Protein AF-A0A8H3HZD8-F1 (afdb_monomer)

Radius of gyration: 20.49 Å; Cα contacts (8 Å, |Δi|>4): 438; chains: 1; bounding box: 45×48×63 Å

Organism: NCBI:txid456999

Secondary structure (DSSP, 8-state):
--GGGTHHHHTTT--GGG------STTS-GGGS-BHHHHHHHHHHHHTT--TT-EEEEEEEE-EEEEEE-TTTSEEEEEE-TT-PPPTTT-GGGG-TT--TTS---EEEEEGGGEEEEEEEEEPBP-SS----BTTB-TTEEEHHHHHHHHTTSPTT-EEEEEEEETT-TTTT--S---S-S--SEEE--TTSTTTTHHHHHHHHHHHHTT----EEEEESS--HHHHHTT---SEEEEEESS-TT------S-----HHHHHHHHHGGG--SSSPPPHHHHHHHH-

pLDDT: mean 72.08, std 19.44, range [31.34, 97.88]

Sequence (287 aa):
MDAHDYPRCAARGYDPANIRILADGDQFGPTNYPTRENIMDSLKWLVASAVPGDYRFFHFSGHGVRRDSEKGKGKESRKVNEGQKPAPRDTERRWMPGVSAKSRLSSQNIPVKELVYYNEALVAQMSGGIHSEGTQGPPYLIHDSELNAHFAKLPPGSNLTCFIDSCASARILNNNIKLAGGGFRGAESSGLGDSIFRGIRGALDILKGTLGLDDKIDMKEELPEEEWKRDKIQANMLTWGACHQRQDSVNYYDLRTGLFTRVWLEALQKDTDETPVKVGELFDSVR

Foldseek 3Di:
DQLVVVVVVVVVPDDPVLDQAADDDPPDDPLRHQFPVSVLVVLLSQQPPADAPAEGEAEDFDEKDKDFDDPPPFFKAFEDDPPLFADPAQVNVVPPPPDDSPDADFKDKAQPVRITGIWMWGFTDDDDDDDDQDPVGGNRTHTLLNSLLSLLSRDANYAYEYEALYFLCQCSNVPQDDPDDHDAGHDYDDPPPPPPVCPPVVVVVVVVVVPPDSDIDMGGRGGDPSRNVVSNRNHHYDYDYPDDNRDGPPPPVDDDRCLLVVQLVVLCVQDDPVRHDDPVRSVVSRD

Solvent-accessible surface area (backbone atoms only — not comparable to full-atom values): 17143 Å² total; per-residue (Å²): 126,60,76,82,63,56,77,55,54,50,74,69,76,45,57,70,90,79,59,88,74,59,38,88,52,94,90,45,54,83,82,23,30,38,27,40,68,44,48,53,54,48,46,52,56,70,38,50,90,57,48,64,72,41,81,43,80,48,78,47,73,50,58,31,40,72,40,84,40,52,87,90,75,31,47,78,24,34,58,47,59,90,93,60,72,50,52,94,66,53,42,71,44,82,83,43,88,94,56,67,88,84,63,87,64,57,63,50,78,40,53,53,91,38,60,40,27,27,46,29,25,42,54,34,47,80,78,84,77,93,71,79,76,51,98,84,45,52,89,30,57,46,39,25,71,61,56,31,53,41,55,28,62,27,39,61,59,15,36,38,41,37,39,38,46,25,27,42,40,53,60,39,77,38,69,61,72,81,90,76,81,62,72,54,63,31,32,76,68,75,90,81,63,70,76,75,59,49,70,70,50,51,67,60,50,58,68,54,66,77,67,81,68,85,55,64,42,78,44,56,55,64,56,58,68,69,62,40,55,69,46,56,58,47,39,51,75,47,77,48,56,62,35,46,59,56,34,72,66,74,80,68,93,59,100,63,72,45,59,54,61,52,43,45,56,59,49,43,73,68,46,40,99,91,46,74,65,52,73,69,60,51,48,64,62,54,107

InterPro domains:
  IPR011600 Peptidase C14, caspase domain [PF00656] (32-75)
  IPR050452 Metacaspase [PTHR48104] (13-287)

Structure (mmCIF, N/CA/C/O backbone):
data_AF-A0A8H3HZD8-F1
#
_entry.id   AF-A0A8H3HZD8-F1
#
loop_
_atom_site.group_PDB
_atom_site.id
_atom_site.type_symbol
_atom_site.label_atom_id
_atom_site.label_alt_id
_atom_site.label_comp_id
_atom_site.label_asym_id
_atom_site.label_entity_id
_atom_site.label_seq_id
_atom_site.pdbx_PDB_ins_code
_atom_site.Cartn_x
_atom_site.Cartn_y
_atom_site.Cartn_z
_atom_site.occupancy
_atom_site.B_iso_or_equiv
_atom_site.auth_seq_id
_atom_site.auth_comp_id
_atom_site.auth_asym_id
_atom_site.auth_atom_id
_atom_site.pdbx_PDB_model_num
ATOM 1 N N . MET A 1 1 ? 12.630 -4.726 14.816 1.00 42.12 1 MET A N 1
ATOM 2 C CA . MET A 1 1 ? 12.243 -3.973 16.032 1.00 42.12 1 MET A CA 1
ATOM 3 C C . MET A 1 1 ? 11.242 -2.875 15.649 1.00 42.12 1 MET A C 1
ATOM 5 O O . MET A 1 1 ? 11.587 -1.714 15.738 1.00 42.12 1 MET A O 1
ATOM 9 N N . ASP A 1 2 ? 10.023 -3.245 15.223 1.00 55.03 2 ASP A N 1
ATOM 10 C CA . ASP A 1 2 ? 8.939 -2.282 14.891 1.00 55.03 2 ASP A CA 1
ATOM 11 C C . ASP A 1 2 ? 7.569 -2.702 15.453 1.00 55.03 2 ASP A C 1
ATOM 13 O O . ASP A 1 2 ? 6.766 -1.871 15.860 1.00 55.03 2 ASP A O 1
ATOM 17 N N . ALA A 1 3 ? 7.307 -4.005 15.594 1.00 49.88 3 ALA A N 1
ATOM 18 C CA . ALA A 1 3 ? 6.059 -4.499 16.184 1.00 49.88 3 ALA A CA 1
ATOM 19 C C . ALA A 1 3 ? 5.895 -4.212 17.695 1.00 49.88 3 ALA A C 1
ATOM 21 O O . ALA A 1 3 ? 4.839 -4.474 18.270 1.00 49.88 3 ALA A O 1
ATOM 22 N N . HIS A 1 4 ? 6.936 -3.691 18.349 1.00 52.19 4 HIS A N 1
ATOM 23 C CA . HIS A 1 4 ? 6.947 -3.391 19.783 1.00 52.19 4 HIS A CA 1
ATOM 24 C C . HIS A 1 4 ? 6.342 -2.023 20.142 1.00 52.19 4 HIS A C 1
ATOM 26 O O . HIS A 1 4 ? 6.096 -1.769 21.319 1.00 52.19 4 HIS A O 1
ATOM 32 N N . ASP A 1 5 ? 6.019 -1.182 19.154 1.00 54.16 5 ASP A N 1
ATOM 33 C CA . ASP A 1 5 ? 5.456 0.162 19.373 1.00 54.16 5 ASP A CA 1
ATOM 34 C C . ASP A 1 5 ? 3.912 0.178 19.518 1.00 54.16 5 ASP A C 1
ATOM 36 O O . ASP A 1 5 ? 3.272 1.233 19.598 1.00 54.16 5 ASP A O 1
ATOM 40 N N . TYR A 1 6 ? 3.319 -1.016 19.649 1.00 51.62 6 TYR A N 1
ATOM 41 C CA . TYR A 1 6 ? 1.903 -1.326 19.902 1.00 51.62 6 TYR A CA 1
ATOM 42 C C . TYR A 1 6 ? 1.165 -0.473 20.959 1.00 51.62 6 TYR A C 1
ATOM 44 O O . TYR A 1 6 ? -0.006 -0.160 20.717 1.00 51.62 6 TYR A O 1
ATOM 52 N N . PRO A 1 7 ? 1.769 -0.020 22.081 1.00 51.31 7 PRO A N 1
ATOM 53 C CA . PRO A 1 7 ? 1.038 0.755 23.091 1.00 51.31 7 PRO A CA 1
ATOM 54 C C . PRO A 1 7 ? 0.391 2.050 22.567 1.00 51.31 7 PRO A C 1
ATOM 56 O O . PRO A 1 7 ? -0.483 2.609 23.224 1.00 51.31 7 PRO A O 1
ATOM 59 N N . ARG A 1 8 ? 0.790 2.539 21.384 1.00 55.06 8 ARG A N 1
ATOM 60 C CA . ARG A 1 8 ? 0.338 3.828 20.838 1.00 55.06 8 ARG A CA 1
ATOM 61 C C . ARG A 1 8 ? -0.865 3.744 19.889 1.00 55.06 8 ARG A C 1
ATOM 63 O O . ARG A 1 8 ? -1.585 4.729 19.781 1.00 55.06 8 ARG A O 1
ATOM 70 N N . CYS A 1 9 ? -1.139 2.595 19.257 1.00 52.81 9 CYS A N 1
ATOM 71 C CA . CYS A 1 9 ? -2.367 2.417 18.457 1.00 52.81 9 CYS A CA 1
ATOM 72 C C . CYS A 1 9 ? -3.612 2.318 19.353 1.00 52.81 9 CYS A C 1
ATOM 74 O O . CYS A 1 9 ? -4.629 2.951 19.073 1.00 52.81 9 CYS A O 1
ATOM 76 N N . ALA A 1 10 ? -3.498 1.601 20.479 1.00 49.84 10 ALA A N 1
ATOM 77 C CA . ALA A 1 10 ? -4.538 1.554 21.508 1.00 49.84 10 ALA A CA 1
ATOM 78 C C . ALA A 1 10 ? -4.803 2.940 22.131 1.00 49.84 10 ALA A C 1
ATOM 80 O O . ALA A 1 10 ? -5.946 3.295 22.403 1.00 49.84 10 ALA A O 1
ATOM 81 N N . ALA A 1 11 ? -3.762 3.770 22.272 1.00 54.59 11 ALA A N 1
ATOM 82 C CA . ALA A 1 11 ? -3.878 5.151 22.750 1.00 54.59 11 ALA A CA 1
ATOM 83 C C . ALA A 1 11 ? -4.606 6.103 21.775 1.00 54.59 11 ALA A C 1
ATOM 85 O O . ALA A 1 11 ? -4.862 7.250 22.125 1.00 54.59 11 ALA A O 1
ATOM 86 N N . ARG A 1 12 ? -4.929 5.649 20.557 1.00 64.31 12 ARG A N 1
ATOM 87 C CA . ARG A 1 12 ? -5.546 6.442 19.477 1.00 64.31 12 ARG A CA 1
ATOM 88 C C . ARG A 1 12 ? -6.953 5.951 19.105 1.00 64.31 12 ARG A C 1
ATOM 90 O O . ARG A 1 12 ? -7.442 6.258 18.024 1.00 64.31 12 ARG A O 1
ATOM 97 N N . GLY A 1 13 ? -7.597 5.179 19.984 1.00 74.62 13 GLY A N 1
ATOM 98 C CA . GLY A 1 13 ? -9.009 4.798 19.851 1.00 74.62 13 GLY A CA 1
ATOM 99 C C . GLY A 1 13 ? -9.282 3.461 19.157 1.00 74.62 13 GLY A C 1
ATOM 100 O O . GLY A 1 13 ? -10.445 3.095 19.005 1.00 74.62 13 GLY A O 1
ATOM 101 N N . TYR A 1 14 ? -8.249 2.701 18.774 1.00 82.06 14 TYR A N 1
ATOM 102 C CA . TYR A 1 14 ? -8.437 1.310 18.353 1.00 82.06 14 TYR A CA 1
ATOM 103 C C . TYR A 1 14 ? -8.552 0.409 19.582 1.00 82.06 14 TYR A C 1
ATOM 105 O O . TYR A 1 14 ? -7.628 0.334 20.391 1.00 82.06 14 TYR A O 1
ATOM 113 N N . ASP A 1 15 ? -9.674 -0.299 19.703 1.00 84.56 15 ASP A N 1
ATOM 114 C CA . ASP A 1 15 ? -9.841 -1.334 20.722 1.00 84.56 15 ASP A CA 1
ATOM 115 C C . ASP A 1 15 ? -8.740 -2.402 20.552 1.00 84.56 15 ASP A C 1
ATOM 117 O O . ASP A 1 15 ? -8.609 -2.944 19.450 1.00 84.56 15 ASP A O 1
ATOM 121 N N . PRO A 1 16 ? -7.960 -2.735 21.599 1.00 84.12 16 PRO A N 1
ATOM 122 C CA . PRO A 1 16 ? -6.976 -3.816 21.564 1.00 84.12 16 PRO A CA 1
ATOM 123 C C . PRO A 1 16 ? -7.504 -5.146 21.006 1.00 84.12 16 PRO A C 1
ATOM 125 O O . PRO A 1 16 ? -6.756 -5.874 20.356 1.00 84.12 16 PRO A O 1
ATOM 128 N N . ALA A 1 17 ? -8.788 -5.463 21.209 1.00 87.31 17 ALA A N 1
ATOM 129 C CA . ALA A 1 17 ? -9.423 -6.663 20.657 1.00 87.31 17 ALA A CA 1
ATOM 130 C C . ALA A 1 17 ? -9.549 -6.632 19.119 1.00 87.31 17 ALA A C 1
ATOM 132 O O . ALA A 1 17 ? -9.667 -7.677 18.480 1.00 87.31 17 ALA A O 1
ATOM 133 N N . ASN A 1 18 ? -9.483 -5.442 18.521 1.00 90.38 18 ASN A N 1
ATOM 134 C CA . ASN A 1 18 ? -9.531 -5.194 17.082 1.00 90.38 18 ASN A CA 1
ATOM 135 C C . ASN A 1 18 ? -8.137 -4.939 16.490 1.00 90.38 18 ASN A C 1
ATOM 137 O O . ASN A 1 18 ? -8.010 -4.226 15.494 1.00 90.38 18 ASN A O 1
ATOM 141 N N . ILE A 1 19 ? -7.086 -5.517 17.082 1.00 89.25 19 ILE A N 1
ATOM 142 C CA . ILE A 1 19 ? -5.713 -5.415 16.581 1.00 89.25 19 ILE A CA 1
ATOM 143 C C . ILE A 1 19 ? -5.103 -6.815 16.449 1.00 89.25 19 ILE A C 1
ATOM 145 O O . ILE A 1 19 ? -5.131 -7.619 17.379 1.00 89.25 19 ILE A O 1
ATOM 149 N N . ARG A 1 20 ? -4.505 -7.100 15.286 1.00 91.38 20 ARG A N 1
ATOM 150 C CA . ARG A 1 20 ? -3.647 -8.274 15.072 1.00 91.38 20 ARG A CA 1
ATOM 151 C C . ARG A 1 20 ? -2.216 -7.826 14.831 1.00 91.38 20 ARG A C 1
ATOM 153 O O . ARG A 1 20 ? -1.976 -6.947 14.009 1.00 91.38 20 ARG A O 1
ATOM 160 N N . ILE A 1 21 ? -1.281 -8.463 15.528 1.00 88.62 21 ILE A N 1
ATOM 161 C CA . ILE A 1 21 ? 0.153 -8.189 15.416 1.00 88.62 21 ILE A CA 1
ATOM 162 C C . ILE A 1 21 ? 0.852 -9.468 14.999 1.00 88.62 21 ILE A C 1
ATOM 164 O O . ILE A 1 21 ? 0.653 -10.514 15.626 1.00 88.62 21 ILE A O 1
ATOM 168 N N . LEU A 1 22 ? 1.684 -9.350 13.968 1.00 90.31 22 LEU A N 1
ATOM 169 C CA . LEU A 1 22 ? 2.578 -10.406 13.527 1.00 90.31 22 LEU A CA 1
ATOM 170 C C . LEU A 1 22 ? 4.026 -9.931 13.651 1.00 90.31 22 LEU A C 1
ATOM 172 O O . LEU A 1 22 ? 4.358 -8.856 13.153 1.00 90.31 22 LEU A O 1
ATOM 176 N N . ALA A 1 23 ? 4.870 -10.705 14.328 1.00 86.88 23 ALA A N 1
ATOM 177 C CA . ALA A 1 23 ? 6.238 -10.324 14.657 1.00 86.88 23 ALA A CA 1
ATOM 178 C C . ALA A 1 23 ? 7.106 -11.534 15.024 1.00 86.88 23 ALA A C 1
ATOM 180 O O . ALA A 1 23 ? 6.612 -12.556 15.492 1.00 86.88 23 ALA A O 1
ATOM 181 N N . ASP A 1 24 ? 8.407 -11.415 14.785 1.00 79.94 24 ASP A N 1
ATOM 182 C CA . ASP A 1 24 ? 9.379 -12.509 14.803 1.00 79.94 24 ASP A CA 1
ATOM 183 C C . ASP A 1 24 ? 10.190 -12.629 16.109 1.00 79.94 24 ASP A C 1
ATOM 185 O O . ASP A 1 24 ? 11.213 -13.308 16.135 1.00 79.94 24 ASP A O 1
ATOM 189 N N . GLY A 1 25 ? 9.730 -12.000 17.196 1.00 75.31 25 GLY A N 1
ATOM 190 C CA . GLY A 1 25 ? 10.362 -12.079 18.520 1.00 75.31 25 GLY A CA 1
ATOM 191 C C . GLY A 1 25 ? 9.911 -13.281 19.357 1.00 75.31 25 GLY A C 1
ATOM 192 O O . GLY A 1 25 ? 8.772 -13.729 19.239 1.00 75.31 25 GLY A O 1
ATOM 193 N N . ASP A 1 26 ? 10.780 -13.746 20.258 1.00 71.62 26 ASP A N 1
ATOM 194 C CA . ASP A 1 26 ? 10.585 -14.950 21.089 1.00 71.62 26 ASP A CA 1
ATOM 195 C C . ASP A 1 26 ? 9.298 -14.939 21.938 1.00 71.62 26 ASP A C 1
ATOM 197 O O . ASP A 1 26 ? 8.777 -15.987 22.315 1.00 71.62 26 ASP A O 1
ATOM 201 N N . GLN A 1 27 ? 8.760 -13.756 22.238 1.00 74.38 27 GLN A N 1
ATOM 202 C CA . GLN A 1 27 ? 7.501 -13.584 22.966 1.00 74.38 27 GLN A CA 1
ATOM 203 C C . GLN A 1 27 ? 6.235 -13.842 22.127 1.00 74.38 27 GLN A C 1
ATOM 205 O O . GLN A 1 27 ? 5.136 -13.849 22.683 1.00 74.38 27 GLN A O 1
ATOM 210 N N . PHE A 1 28 ? 6.348 -14.004 20.806 1.00 76.50 28 PHE A N 1
ATOM 211 C CA . PHE A 1 28 ? 5.210 -14.229 19.915 1.00 76.50 28 PHE A CA 1
ATOM 212 C C . PHE A 1 28 ? 5.027 -15.722 19.621 1.00 76.50 28 PHE A C 1
ATOM 214 O O . PHE A 1 28 ? 5.952 -16.424 19.223 1.00 76.50 28 PHE A O 1
ATOM 221 N N . GLY A 1 29 ? 3.799 -16.214 19.808 1.00 80.38 29 GLY A N 1
ATOM 222 C CA . GLY A 1 29 ? 3.451 -17.600 19.498 1.00 80.38 29 GLY A CA 1
ATOM 223 C C . GLY A 1 29 ? 3.399 -17.887 17.986 1.00 80.38 29 GLY A C 1
ATOM 224 O O . GLY A 1 29 ? 3.382 -16.958 17.178 1.00 80.38 29 GLY A O 1
ATOM 225 N N . PRO A 1 30 ? 3.287 -19.166 17.574 1.00 82.81 30 PRO A N 1
ATOM 226 C CA . PRO A 1 30 ? 3.299 -19.569 16.160 1.00 82.81 30 PRO A CA 1
ATOM 227 C C . PRO A 1 30 ? 2.249 -18.873 15.277 1.00 82.81 30 PRO A C 1
ATOM 229 O O . PRO A 1 30 ? 2.506 -18.590 14.110 1.00 82.81 30 PRO A O 1
ATOM 232 N N . THR A 1 31 ? 1.079 -18.549 15.832 1.00 86.00 31 THR A N 1
ATOM 233 C CA . THR A 1 31 ? -0.013 -17.828 15.147 1.00 86.00 31 THR A CA 1
ATOM 234 C C . THR A 1 31 ? 0.266 -16.339 14.943 1.00 86.00 31 THR A C 1
ATOM 236 O O . THR A 1 31 ? -0.404 -15.685 14.150 1.00 86.00 31 THR A O 1
ATOM 239 N N . ASN A 1 32 ? 1.237 -15.793 15.674 1.00 87.69 32 ASN A N 1
ATOM 240 C CA . ASN A 1 32 ? 1.668 -14.401 15.602 1.00 87.69 32 ASN A CA 1
ATOM 241 C C . ASN A 1 32 ? 3.015 -14.255 14.894 1.00 87.69 32 ASN A C 1
ATOM 243 O O . ASN A 1 32 ? 3.509 -13.145 14.743 1.00 87.69 32 ASN A O 1
ATOM 247 N N . TYR A 1 33 ? 3.610 -15.348 14.425 1.00 89.56 33 TYR A N 1
ATOM 248 C CA . TYR A 1 33 ? 4.820 -15.274 13.623 1.00 89.56 33 TYR A CA 1
ATOM 249 C C . TYR A 1 33 ? 4.478 -14.754 12.212 1.00 89.56 33 TYR A C 1
ATOM 251 O O . TYR A 1 33 ? 3.453 -15.164 11.661 1.00 89.56 33 TYR A O 1
ATOM 259 N N . PRO A 1 34 ? 5.274 -13.872 11.581 1.00 90.62 34 PRO A N 1
ATOM 260 C CA . PRO A 1 34 ? 4.915 -13.206 10.326 1.00 90.62 34 PRO A CA 1
ATOM 261 C C . PRO A 1 34 ? 5.172 -14.100 9.102 1.00 90.62 34 PRO A C 1
ATOM 263 O O . PRO A 1 34 ? 5.821 -13.700 8.135 1.00 90.62 34 PRO A O 1
ATOM 266 N N . THR A 1 35 ? 4.670 -15.334 9.140 1.00 91.06 35 THR A N 1
ATOM 267 C CA . THR A 1 35 ? 4.657 -16.237 7.987 1.00 91.06 35 THR A CA 1
ATOM 268 C C . THR A 1 35 ? 3.696 -15.718 6.926 1.00 91.06 35 THR A C 1
ATOM 270 O O . THR A 1 35 ? 2.761 -14.966 7.218 1.00 91.06 35 THR A O 1
ATOM 273 N N . ARG A 1 36 ? 3.880 -16.156 5.675 1.0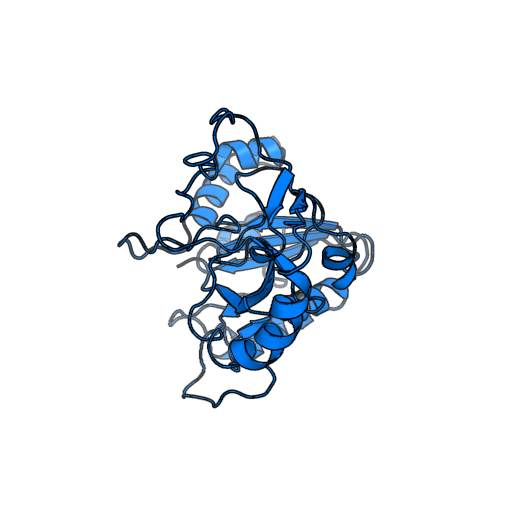0 92.31 36 ARG A N 1
ATOM 274 C CA . ARG A 1 36 ? 2.962 -15.785 4.592 1.00 92.31 36 ARG A CA 1
ATOM 275 C C . ARG A 1 36 ? 1.522 -16.160 4.932 1.00 92.31 36 ARG A C 1
ATOM 277 O O . ARG A 1 36 ? 0.628 -15.350 4.734 1.00 92.31 36 ARG A O 1
ATOM 284 N N . GLU A 1 37 ? 1.305 -17.361 5.459 1.00 92.50 37 GLU A N 1
ATOM 285 C CA . GLU A 1 37 ? -0.020 -17.836 5.860 1.00 92.50 37 GLU A CA 1
ATOM 286 C C . GLU A 1 37 ? -0.676 -16.895 6.878 1.00 92.50 37 GLU A C 1
ATOM 288 O O . GLU A 1 37 ? -1.765 -16.381 6.619 1.00 92.50 37 GLU A O 1
ATOM 293 N N . ASN A 1 38 ? 0.029 -16.566 7.964 1.00 93.88 38 ASN A N 1
ATOM 294 C CA . ASN A 1 38 ? -0.497 -15.693 9.014 1.00 93.88 38 ASN A CA 1
ATOM 295 C C . ASN A 1 38 ? -0.762 -14.267 8.511 1.00 93.88 38 ASN A C 1
ATOM 297 O O . ASN A 1 38 ? -1.759 -13.649 8.903 1.00 93.88 38 ASN A O 1
ATOM 301 N N . ILE A 1 39 ? 0.091 -13.736 7.626 1.00 95.50 39 ILE A N 1
ATOM 302 C CA . ILE A 1 39 ? -0.122 -12.415 7.018 1.00 95.50 39 ILE A CA 1
ATOM 303 C C . ILE A 1 39 ? -1.363 -12.437 6.125 1.00 95.50 39 ILE A C 1
ATOM 305 O O . ILE A 1 39 ? -2.222 -11.567 6.263 1.00 95.50 39 ILE A O 1
ATOM 309 N N . MET A 1 40 ? -1.503 -13.434 5.249 1.00 95.31 40 MET A N 1
ATOM 310 C CA . MET A 1 40 ? -2.664 -13.542 4.360 1.00 95.31 40 MET A CA 1
ATOM 311 C C . MET A 1 40 ? -3.965 -13.712 5.151 1.00 95.31 40 MET A C 1
ATOM 313 O O . MET A 1 40 ? -4.978 -13.097 4.818 1.00 95.31 40 MET A O 1
ATOM 317 N N . ASP A 1 41 ? -3.945 -14.482 6.234 1.00 96.44 41 ASP A N 1
ATOM 318 C CA . ASP A 1 41 ? -5.100 -14.637 7.117 1.00 96.44 41 ASP A CA 1
ATOM 319 C C . ASP A 1 41 ? -5.423 -13.363 7.901 1.00 96.44 41 ASP A C 1
ATOM 321 O O . ASP A 1 41 ? -6.595 -13.026 8.093 1.00 96.44 41 ASP A O 1
ATOM 325 N N . SER A 1 42 ? -4.408 -12.595 8.290 1.00 96.75 42 SER A N 1
ATOM 326 C CA . SER A 1 42 ? -4.602 -11.285 8.914 1.00 96.75 42 SER A CA 1
ATOM 327 C C . SER A 1 42 ? -5.146 -10.251 7.929 1.00 96.75 42 SER A C 1
ATOM 329 O O . SER A 1 42 ? -6.012 -9.469 8.307 1.00 96.75 42 SER A O 1
ATOM 331 N N . LEU A 1 43 ? -4.739 -10.290 6.656 1.00 97.75 43 LEU A N 1
ATOM 332 C CA . LEU A 1 43 ? -5.314 -9.452 5.598 1.00 97.75 43 LEU A CA 1
ATOM 333 C C . LEU A 1 43 ? -6.784 -9.793 5.341 1.00 97.75 43 LEU A C 1
ATOM 335 O O . LEU A 1 43 ? -7.601 -8.886 5.199 1.00 97.75 43 LEU A O 1
ATOM 339 N N . LYS A 1 44 ? -7.148 -11.084 5.318 1.00 97.88 44 LYS A N 1
ATOM 340 C CA . LYS A 1 44 ? -8.556 -11.512 5.222 1.00 97.88 44 LYS A CA 1
ATOM 341 C C . LYS A 1 44 ? -9.373 -10.988 6.399 1.00 97.88 44 LYS A C 1
ATOM 343 O O . LYS A 1 44 ? -10.465 -10.480 6.182 1.00 97.88 44 LYS A O 1
ATOM 348 N N . TRP A 1 45 ? -8.846 -11.097 7.619 1.00 97.38 45 TRP A N 1
ATOM 349 C CA . TRP A 1 45 ? -9.500 -10.573 8.818 1.00 97.38 45 TRP A CA 1
ATOM 350 C C . TRP A 1 45 ? -9.645 -9.048 8.785 1.00 97.38 45 TRP A C 1
ATOM 352 O O . TRP A 1 45 ? -10.717 -8.544 9.099 1.00 97.38 45 TRP A O 1
ATOM 362 N N . LEU A 1 46 ? -8.612 -8.322 8.346 1.00 97.00 46 LEU A N 1
ATOM 363 C CA . LEU A 1 46 ? -8.599 -6.857 8.317 1.00 97.00 46 LEU A CA 1
ATOM 364 C C . LEU A 1 46 ? -9.726 -6.277 7.452 1.00 97.00 46 LEU A C 1
ATOM 366 O O . LEU A 1 46 ? -10.277 -5.227 7.777 1.00 97.00 46 LEU A O 1
ATOM 370 N N . VAL A 1 47 ? -10.051 -6.948 6.346 1.00 97.44 47 VAL A N 1
ATOM 371 C CA . VAL A 1 47 ? -11.086 -6.503 5.399 1.00 97.44 47 VAL A CA 1
ATOM 372 C C . VAL A 1 47 ? -12.440 -7.175 5.627 1.00 97.44 47 VAL A C 1
ATOM 374 O O . VAL A 1 47 ? -13.422 -6.814 4.980 1.00 97.44 47 VAL A O 1
ATOM 377 N N . ALA A 1 48 ? -12.511 -8.159 6.526 1.00 96.88 48 ALA A N 1
ATOM 378 C CA . ALA A 1 48 ? -13.747 -8.862 6.828 1.00 96.88 48 ALA A CA 1
ATOM 379 C C . ALA A 1 48 ? -14.737 -7.944 7.551 1.00 96.88 48 ALA A C 1
ATOM 381 O O . ALA A 1 48 ? -14.368 -7.181 8.442 1.00 96.88 48 ALA A O 1
ATOM 382 N N . SER A 1 49 ? -16.013 -8.058 7.177 1.00 94.31 49 SER A N 1
ATOM 383 C CA . SER A 1 49 ? -17.127 -7.333 7.803 1.00 94.31 49 SER A CA 1
ATOM 384 C C . SER A 1 49 ? -16.969 -5.806 7.817 1.00 94.31 49 SER A C 1
ATOM 386 O O . SER A 1 49 ? -17.601 -5.139 8.632 1.00 94.31 49 SER A O 1
ATOM 388 N N . ALA A 1 50 ? -16.137 -5.250 6.930 1.00 96.25 50 ALA A N 1
ATOM 389 C CA . ALA A 1 50 ? -15.997 -3.811 6.794 1.00 96.25 50 ALA A CA 1
ATOM 390 C C . ALA A 1 50 ? -17.265 -3.196 6.194 1.00 96.25 50 ALA A C 1
ATOM 392 O O . ALA A 1 50 ? -17.843 -3.740 5.250 1.00 96.25 50 ALA A O 1
ATOM 393 N N . VAL A 1 51 ? -17.669 -2.047 6.726 1.00 95.88 51 VAL A N 1
ATOM 394 C CA . VAL A 1 51 ? -18.793 -1.249 6.226 1.00 95.88 51 VAL A CA 1
ATOM 395 C C . VAL A 1 51 ? -18.324 0.156 5.822 1.00 95.88 51 VAL A C 1
ATOM 397 O O . VAL A 1 51 ? -17.243 0.598 6.234 1.00 95.88 51 VAL A O 1
ATOM 400 N N . PRO A 1 52 ? -19.087 0.880 4.980 1.00 97.12 52 PRO A N 1
ATOM 401 C CA . PRO A 1 52 ? -18.783 2.274 4.670 1.00 97.12 52 PRO A CA 1
ATOM 402 C C . PRO A 1 52 ? -18.673 3.119 5.946 1.00 97.12 52 PRO A C 1
ATOM 404 O O . PRO A 1 52 ? -19.508 3.002 6.840 1.00 97.12 52 PRO A O 1
ATOM 407 N N . GLY A 1 53 ? -17.652 3.975 6.024 1.00 95.44 53 GLY A N 1
ATOM 408 C CA . GLY A 1 53 ? -17.341 4.779 7.210 1.00 95.44 53 GLY A CA 1
ATOM 409 C C . GLY A 1 53 ? -16.316 4.153 8.161 1.00 95.44 53 GLY A C 1
ATOM 410 O O . GLY A 1 53 ? -15.743 4.884 8.967 1.00 95.44 53 GLY A O 1
ATOM 411 N N . ASP A 1 54 ? -16.019 2.854 8.038 1.00 94.88 54 ASP A N 1
ATOM 412 C CA . ASP A 1 54 ? -14.982 2.204 8.848 1.00 94.88 54 ASP A CA 1
ATOM 413 C C . ASP A 1 54 ? -13.585 2.772 8.572 1.00 94.88 54 ASP A C 1
ATOM 415 O O . ASP A 1 54 ? -13.246 3.123 7.437 1.00 94.88 54 ASP A O 1
ATOM 419 N N . TYR A 1 55 ? -12.744 2.761 9.607 1.00 93.81 55 TYR A N 1
ATOM 420 C CA . TYR A 1 55 ? -11.319 3.071 9.524 1.00 93.81 55 TYR A CA 1
ATOM 421 C C . TYR A 1 55 ? -10.499 1.799 9.746 1.00 93.81 55 TYR A C 1
ATOM 423 O O . TYR A 1 55 ? -10.628 1.118 10.764 1.00 93.81 55 TYR A O 1
ATOM 431 N N . ARG A 1 56 ? -9.656 1.464 8.770 1.00 94.50 56 ARG A N 1
ATOM 432 C CA . ARG A 1 56 ? -8.734 0.328 8.797 1.00 94.50 56 ARG A CA 1
ATOM 433 C C . ARG A 1 56 ? -7.302 0.841 8.776 1.00 94.50 56 ARG A C 1
ATOM 435 O O . ARG A 1 56 ? -6.990 1.832 8.114 1.00 94.50 56 ARG A O 1
ATOM 442 N N . PHE A 1 57 ? -6.428 0.133 9.475 1.00 92.00 57 PHE A N 1
ATOM 443 C CA . PHE A 1 57 ? -5.014 0.463 9.557 1.00 92.00 57 PHE A CA 1
ATOM 444 C C . PHE A 1 57 ? -4.178 -0.771 9.223 1.00 92.00 57 PHE A C 1
ATOM 446 O O . PHE A 1 57 ? -4.422 -1.852 9.757 1.00 92.00 57 PHE A O 1
ATOM 453 N N . PHE A 1 58 ? -3.201 -0.613 8.333 1.00 93.00 58 PHE A N 1
ATOM 454 C CA . PHE A 1 58 ? -2.247 -1.657 7.968 1.00 93.00 58 PHE A CA 1
ATOM 455 C C . PHE A 1 58 ? -0.826 -1.119 8.101 1.00 93.00 58 PHE A C 1
ATOM 457 O O . PHE A 1 58 ? -0.491 -0.103 7.498 1.00 93.00 58 PHE A O 1
ATOM 464 N N . HIS A 1 59 ? 0.023 -1.813 8.850 1.00 89.25 59 HIS A N 1
ATOM 465 C CA . HIS A 1 59 ? 1.444 -1.494 8.960 1.00 89.25 59 HIS A CA 1
ATOM 466 C C . HIS A 1 59 ? 2.265 -2.723 8.617 1.00 89.25 59 HIS A C 1
ATOM 468 O O . HIS A 1 59 ? 2.007 -3.817 9.113 1.00 89.25 59 HIS A O 1
ATOM 474 N N . PHE A 1 60 ? 3.255 -2.523 7.760 1.00 88.19 60 PHE A N 1
ATOM 475 C CA . PHE A 1 60 ? 4.265 -3.509 7.446 1.00 88.19 60 PHE A CA 1
ATOM 476 C C . PHE A 1 60 ? 5.638 -2.864 7.586 1.00 88.19 60 PHE A C 1
ATOM 478 O O . PHE A 1 60 ? 5.900 -1.834 6.965 1.00 88.19 60 PHE A O 1
ATOM 485 N N . SER A 1 61 ? 6.511 -3.499 8.365 1.00 82.75 61 SER A N 1
ATOM 486 C CA . SER A 1 61 ? 7.936 -3.190 8.409 1.00 82.75 61 SER A CA 1
ATOM 487 C C . SER A 1 61 ? 8.729 -4.460 8.140 1.00 82.75 61 SER A C 1
ATOM 489 O O . SER A 1 61 ? 8.516 -5.479 8.79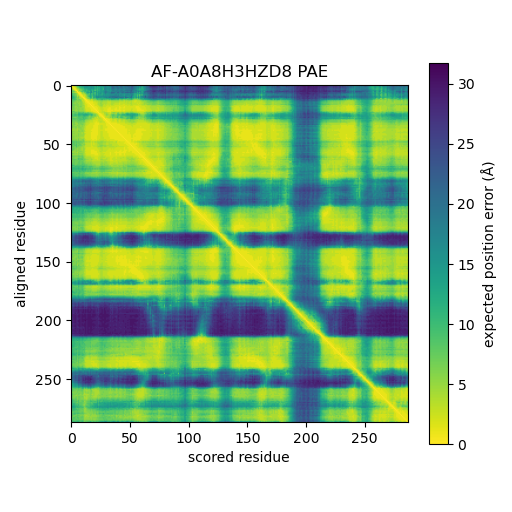9 1.00 82.75 61 SER A O 1
ATOM 491 N N . GLY A 1 62 ? 9.609 -4.416 7.143 1.00 78.38 62 GLY A N 1
ATOM 492 C CA . GLY A 1 62 ? 10.369 -5.586 6.717 1.00 78.38 62 GLY A CA 1
ATOM 493 C C . GLY A 1 62 ? 10.901 -5.479 5.294 1.00 78.38 62 GLY A C 1
ATOM 494 O O . GLY A 1 62 ? 10.881 -4.420 4.663 1.00 78.38 62 GLY A O 1
ATOM 495 N N . HIS A 1 63 ? 11.384 -6.596 4.756 1.00 80.19 63 HIS A N 1
ATOM 496 C CA . HIS A 1 63 ? 11.946 -6.621 3.410 1.00 80.19 63 HIS A CA 1
ATOM 497 C C . HIS A 1 63 ? 10.862 -6.566 2.332 1.00 80.19 63 HIS A C 1
ATOM 499 O O . HIS A 1 63 ? 9.823 -7.219 2.420 1.00 80.19 63 HIS A O 1
ATOM 505 N N . GLY A 1 64 ? 11.150 -5.799 1.288 1.00 79.31 64 GLY A N 1
ATOM 506 C CA . GLY A 1 64 ? 10.367 -5.734 0.068 1.00 79.31 64 GLY A CA 1
ATOM 507 C C . GLY A 1 64 ? 11.292 -5.971 -1.113 1.00 79.31 64 GLY A C 1
ATOM 508 O O . GLY A 1 64 ? 12.491 -5.679 -1.060 1.00 79.31 64 GLY A O 1
ATOM 509 N N . VAL A 1 65 ? 10.752 -6.581 -2.159 1.00 77.94 65 VAL A N 1
ATOM 510 C CA . VAL A 1 65 ? 11.511 -6.970 -3.344 1.00 77.94 65 VAL A CA 1
ATOM 511 C C . VAL A 1 65 ? 10.802 -6.526 -4.605 1.00 77.94 65 VAL A C 1
ATOM 513 O O . VAL A 1 65 ? 9.576 -6.488 -4.692 1.00 77.94 65 VAL A O 1
ATOM 516 N N . ARG A 1 66 ? 11.613 -6.256 -5.620 1.00 79.19 66 ARG A N 1
ATOM 517 C CA . ARG A 1 66 ? 11.177 -5.975 -6.979 1.00 79.19 66 ARG A CA 1
ATOM 518 C C . ARG A 1 66 ? 11.391 -7.210 -7.846 1.00 79.19 66 ARG A C 1
ATOM 520 O O . ARG A 1 66 ? 12.419 -7.876 -7.736 1.00 79.19 66 ARG A O 1
ATOM 527 N N . ARG A 1 67 ? 10.440 -7.499 -8.731 1.00 79.88 67 ARG A N 1
ATOM 528 C CA . ARG A 1 67 ? 10.550 -8.556 -9.741 1.00 79.88 67 ARG A CA 1
ATOM 529 C C . ARG A 1 67 ? 10.284 -7.981 -11.118 1.00 79.88 67 ARG A C 1
ATOM 531 O O . ARG A 1 67 ? 9.273 -7.312 -11.319 1.00 79.88 67 ARG A O 1
ATOM 538 N N . ASP A 1 68 ? 11.187 -8.244 -12.053 1.00 82.38 68 ASP A N 1
ATOM 539 C CA . ASP A 1 68 ? 10.988 -7.863 -13.447 1.00 82.38 68 ASP A CA 1
ATOM 540 C C . ASP A 1 68 ? 9.710 -8.503 -13.999 1.00 82.38 68 ASP A C 1
ATOM 542 O O . ASP A 1 68 ? 9.328 -9.616 -13.632 1.00 82.38 68 ASP A O 1
ATOM 546 N N . SER A 1 69 ? 9.023 -7.766 -14.863 1.00 84.12 69 SER A N 1
ATOM 547 C CA . SER A 1 69 ? 7.740 -8.162 -15.428 1.00 84.12 69 SER A CA 1
ATOM 548 C C . SER A 1 69 ? 7.693 -7.849 -16.918 1.00 84.12 69 SER A C 1
ATOM 550 O O . SER A 1 69 ? 8.500 -7.091 -17.462 1.00 84.12 69 SER A O 1
ATOM 552 N N . GLU A 1 70 ? 6.728 -8.448 -17.600 1.00 84.06 70 GLU A N 1
ATOM 553 C CA . GLU A 1 70 ? 6.464 -8.164 -19.002 1.00 84.06 70 GLU A CA 1
ATOM 554 C C . GLU A 1 70 ? 5.613 -6.896 -19.150 1.00 84.06 70 GLU A C 1
ATOM 556 O O . GLU A 1 70 ? 4.868 -6.491 -18.248 1.00 84.06 70 GLU A O 1
ATOM 561 N N . LYS A 1 71 ? 5.681 -6.288 -20.339 1.00 84.56 71 LYS A N 1
ATOM 562 C CA . LYS A 1 71 ? 4.798 -5.182 -20.713 1.00 84.56 71 LYS A CA 1
ATOM 563 C C . LYS A 1 71 ? 3.335 -5.590 -20.525 1.00 84.56 71 LYS A C 1
ATOM 565 O O . LYS A 1 71 ? 2.925 -6.656 -20.973 1.00 84.56 71 LYS A O 1
ATOM 570 N N . GLY A 1 72 ? 2.555 -4.726 -19.878 1.00 81.88 72 GLY A N 1
ATOM 571 C CA . GLY A 1 72 ? 1.133 -4.956 -19.605 1.00 81.88 72 GLY A CA 1
ATOM 572 C C . GLY A 1 72 ? 0.847 -5.848 -18.393 1.00 81.88 72 GLY A C 1
ATOM 573 O O . GLY A 1 72 ? -0.302 -5.929 -17.971 1.00 81.88 72 GLY A O 1
ATOM 574 N N . LYS A 1 73 ? 1.866 -6.485 -17.799 1.00 82.56 73 LYS A N 1
ATOM 575 C CA . LYS A 1 73 ? 1.725 -7.264 -16.558 1.00 82.56 73 LYS A CA 1
ATOM 576 C C . LYS A 1 73 ? 2.268 -6.530 -15.337 1.00 82.56 73 LYS A C 1
ATOM 578 O O . LYS A 1 73 ? 1.768 -6.752 -14.242 1.00 82.56 73 LYS A O 1
ATOM 583 N N . GLY A 1 74 ? 3.259 -5.660 -15.521 1.00 84.75 74 GLY A N 1
ATOM 584 C CA . GLY A 1 74 ? 3.872 -4.883 -14.446 1.00 84.75 74 GLY A CA 1
ATOM 585 C C . GLY A 1 74 ? 3.716 -3.377 -14.589 1.00 84.75 74 GLY A C 1
ATOM 586 O O . GLY A 1 74 ? 3.161 -2.872 -15.561 1.00 84.75 74 GLY A O 1
ATOM 587 N N . LYS A 1 75 ? 4.216 -2.678 -13.579 1.00 86.50 75 LYS A N 1
ATOM 588 C CA . LYS A 1 75 ? 4.275 -1.222 -13.463 1.00 86.50 75 LYS A CA 1
ATOM 589 C C . LYS A 1 75 ? 5.398 -0.677 -14.328 1.00 86.50 75 LYS A C 1
ATOM 591 O O . LYS A 1 75 ? 6.487 -1.247 -14.347 1.00 86.50 75 LYS A O 1
ATOM 596 N N . GLU A 1 76 ? 5.165 0.436 -15.002 1.00 86.00 76 GLU A N 1
ATOM 597 C CA . GLU A 1 76 ? 6.157 1.121 -15.818 1.00 86.00 76 GLU A CA 1
ATOM 598 C C . GLU A 1 76 ? 7.242 1.755 -14.959 1.00 86.00 76 GLU A C 1
ATOM 600 O O . GLU A 1 76 ? 6.986 2.369 -13.914 1.00 86.00 76 GLU A O 1
ATOM 605 N N . SER A 1 77 ? 8.473 1.636 -15.436 1.00 82.00 77 SER A N 1
ATOM 606 C CA . SER A 1 77 ? 9.627 2.264 -14.828 1.00 82.00 77 SER A CA 1
ATOM 607 C C . SER A 1 77 ? 10.726 2.517 -15.844 1.00 82.00 77 SER A C 1
ATOM 609 O O . SER A 1 77 ? 10.784 1.883 -16.893 1.00 82.00 77 SER A O 1
ATOM 611 N N . ARG A 1 78 ? 11.647 3.410 -15.506 1.00 79.25 78 ARG A N 1
ATOM 612 C CA . ARG A 1 78 ? 12.869 3.623 -16.280 1.00 79.25 78 ARG A CA 1
ATOM 613 C C . ARG A 1 78 ? 14.010 2.744 -15.770 1.00 79.25 78 ARG A C 1
ATOM 615 O O . ARG A 1 78 ? 14.287 2.774 -14.572 1.00 79.25 78 ARG A O 1
ATOM 622 N N . LYS A 1 79 ? 14.716 2.060 -16.673 1.00 76.19 79 LYS A N 1
ATOM 623 C CA . LYS A 1 79 ? 15.986 1.374 -16.409 1.00 76.19 79 LYS A CA 1
ATOM 624 C C . LYS A 1 79 ? 17.030 2.372 -15.913 1.00 76.19 79 LYS A C 1
ATOM 626 O O . LYS A 1 79 ? 17.302 3.375 -16.569 1.00 76.19 79 LYS A O 1
ATOM 631 N N . VAL A 1 80 ? 17.633 2.076 -14.770 1.00 67.00 80 VAL A N 1
ATOM 632 C CA . VAL A 1 80 ? 18.769 2.819 -14.221 1.00 67.00 80 VAL A CA 1
ATOM 633 C C . VAL A 1 80 ? 20.036 2.000 -14.451 1.00 67.00 80 VAL A C 1
ATOM 635 O O . VAL A 1 80 ? 20.096 0.835 -14.065 1.00 67.00 80 VAL A O 1
ATOM 638 N N . ASN A 1 81 ? 21.035 2.598 -15.103 1.00 64.62 81 ASN A N 1
ATOM 639 C CA . ASN A 1 81 ? 22.325 1.944 -15.305 1.00 64.62 81 ASN A CA 1
ATOM 640 C C . ASN A 1 81 ? 23.149 1.951 -14.013 1.00 64.62 81 ASN A C 1
ATOM 642 O O . ASN A 1 81 ? 23.019 2.842 -13.168 1.00 64.62 81 ASN A O 1
ATOM 646 N N . GLU A 1 82 ? 24.046 0.978 -13.897 1.00 59.38 82 GLU A N 1
ATOM 647 C CA . GLU A 1 82 ? 25.014 0.895 -12.809 1.00 59.38 82 GLU A CA 1
ATOM 648 C C . GLU A 1 82 ? 25.822 2.206 -12.691 1.00 59.38 82 GLU A C 1
ATOM 650 O O . GLU A 1 82 ? 26.216 2.808 -13.690 1.00 59.38 82 GLU A O 1
ATOM 655 N N . GLY A 1 83 ? 25.992 2.713 -11.465 1.00 58.78 83 GLY A N 1
ATOM 656 C CA . GLY A 1 83 ? 26.636 4.010 -11.199 1.00 58.78 83 GLY A CA 1
ATOM 657 C C . GLY A 1 83 ? 25.737 5.248 -11.359 1.00 58.78 83 GLY A C 1
ATOM 658 O O . GLY A 1 83 ? 26.118 6.332 -10.919 1.00 58.78 83 GLY A O 1
ATOM 659 N N . GLN A 1 84 ? 24.519 5.108 -11.897 1.00 59.84 84 GLN A N 1
ATOM 660 C CA . GLN A 1 84 ? 23.515 6.183 -11.978 1.00 59.84 84 GLN A CA 1
ATOM 661 C C . GLN A 1 84 ? 22.441 6.084 -10.880 1.00 59.84 84 GLN A C 1
ATOM 663 O O . GLN A 1 84 ? 21.362 6.668 -11.015 1.00 59.84 84 GLN A O 1
ATOM 668 N N . LYS A 1 85 ? 22.733 5.367 -9.781 1.00 56.00 85 LYS A N 1
ATOM 669 C CA . LYS A 1 85 ? 21.821 5.239 -8.636 1.00 56.00 85 LYS A CA 1
ATOM 670 C C . LYS A 1 85 ? 21.460 6.631 -8.093 1.00 56.00 85 LYS A C 1
ATOM 672 O O . LYS A 1 85 ? 22.364 7.434 -7.829 1.00 56.00 85 LYS A O 1
ATOM 677 N N . PRO A 1 86 ? 20.167 6.956 -7.930 1.00 50.44 86 PRO A N 1
ATOM 678 C CA . PRO A 1 86 ? 19.764 8.185 -7.260 1.00 50.44 86 PRO A CA 1
ATOM 679 C C . PRO A 1 86 ? 20.307 8.188 -5.831 1.00 50.44 86 PRO A C 1
ATOM 681 O O . PRO A 1 86 ? 20.229 7.173 -5.141 1.00 50.44 86 PRO A O 1
ATOM 684 N N . ALA A 1 87 ? 20.867 9.311 -5.377 1.00 48.34 87 ALA A N 1
ATOM 685 C CA . ALA A 1 87 ? 21.195 9.435 -3.963 1.00 48.34 87 ALA A CA 1
ATOM 686 C C . ALA A 1 87 ? 19.889 9.560 -3.154 1.00 48.34 87 ALA A C 1
ATOM 688 O O . ALA A 1 87 ? 18.881 10.008 -3.701 1.00 48.34 87 ALA A O 1
ATOM 689 N N . PRO A 1 88 ? 19.886 9.199 -1.860 1.00 42.88 88 PRO A N 1
ATOM 690 C CA . PRO A 1 88 ? 18.798 9.554 -0.956 1.00 42.88 88 PRO A CA 1
ATOM 691 C C . PRO A 1 88 ? 18.602 11.077 -0.974 1.00 42.88 88 PRO A C 1
ATOM 693 O O . PRO A 1 88 ? 19.593 11.812 -0.933 1.00 42.88 88 PRO A O 1
ATOM 696 N N . ARG A 1 89 ? 17.340 11.537 -0.992 1.00 45.25 89 ARG A N 1
ATOM 697 C CA . ARG A 1 89 ? 16.857 12.887 -1.393 1.00 45.25 89 ARG A CA 1
ATOM 698 C C . ARG A 1 89 ? 16.547 12.942 -2.892 1.00 45.25 89 ARG A C 1
ATOM 700 O O . ARG A 1 89 ? 17.022 12.119 -3.651 1.00 45.25 89 ARG A O 1
ATOM 707 N N . ASP A 1 90 ? 15.714 13.879 -3.333 1.00 48.09 90 ASP A N 1
ATOM 708 C CA . ASP A 1 90 ? 15.261 14.038 -4.731 1.00 48.09 90 ASP A CA 1
ATOM 709 C C . ASP A 1 90 ? 16.395 14.447 -5.712 1.00 48.09 90 ASP A C 1
ATOM 711 O O . ASP A 1 90 ? 16.297 15.423 -6.460 1.00 48.09 90 ASP A O 1
ATOM 715 N N . THR A 1 91 ? 17.540 13.760 -5.672 1.00 48.00 91 THR A N 1
ATOM 716 C CA . THR A 1 91 ? 18.754 14.072 -6.430 1.00 48.00 91 THR A CA 1
ATOM 717 C C . THR A 1 91 ? 18.825 13.293 -7.736 1.00 48.00 91 THR A C 1
ATOM 719 O O . THR A 1 91 ? 19.907 13.170 -8.311 1.00 48.00 91 THR A O 1
ATOM 722 N N . GLU A 1 92 ? 17.697 12.795 -8.247 1.00 50.88 92 GLU A N 1
ATOM 723 C CA . GLU A 1 92 ? 17.592 12.231 -9.606 1.00 50.88 92 GLU A CA 1
ATOM 724 C C . GLU A 1 92 ? 18.105 13.209 -10.684 1.00 50.88 92 GLU A C 1
ATOM 726 O O . GLU A 1 92 ? 18.454 12.825 -11.795 1.00 50.88 92 GLU A O 1
ATOM 731 N N . ARG A 1 93 ? 18.227 14.481 -10.298 1.00 53.66 93 ARG A N 1
ATOM 732 C CA . ARG A 1 93 ? 18.725 15.634 -11.046 1.00 53.66 93 ARG A CA 1
ATOM 733 C C . ARG A 1 93 ? 20.246 15.730 -11.139 1.00 53.66 93 ARG A C 1
ATOM 735 O O . ARG A 1 93 ? 20.720 16.542 -11.924 1.00 53.66 93 ARG A O 1
ATOM 742 N N . ARG A 1 94 ? 21.020 14.952 -10.358 1.00 51.19 94 ARG A N 1
ATOM 743 C CA . ARG A 1 94 ? 22.502 15.048 -10.321 1.00 51.19 94 ARG A CA 1
ATOM 744 C C . ARG A 1 94 ? 23.126 14.921 -11.718 1.00 51.19 94 ARG A C 1
ATOM 746 O O . ARG A 1 94 ? 24.215 15.435 -11.942 1.00 51.19 94 ARG A O 1
ATOM 753 N N . TRP A 1 95 ? 22.411 14.292 -12.648 1.00 53.72 95 TRP A N 1
ATOM 754 C CA . TRP A 1 95 ? 22.872 13.999 -14.000 1.00 53.72 95 TRP A CA 1
ATOM 755 C C . TRP A 1 95 ? 22.002 14.629 -15.105 1.00 53.72 95 TRP A C 1
ATOM 757 O O . TRP A 1 95 ? 22.203 14.308 -16.273 1.00 53.72 95 TRP A O 1
ATOM 767 N N . MET A 1 96 ? 21.031 15.498 -14.772 1.00 55.19 96 MET A N 1
ATOM 768 C CA . MET A 1 96 ? 20.135 16.135 -15.752 1.00 55.19 96 MET A CA 1
ATOM 769 C C . MET A 1 96 ? 20.562 17.587 -16.041 1.00 55.19 96 MET A C 1
ATOM 771 O O . MET A 1 96 ? 20.421 18.444 -15.164 1.00 55.19 96 MET A O 1
ATOM 775 N N . PRO A 1 97 ? 21.043 17.905 -17.259 1.00 51.66 97 PRO A N 1
ATOM 776 C CA . PRO A 1 97 ? 21.374 19.277 -17.640 1.00 51.66 97 PRO A CA 1
ATOM 777 C C . PRO A 1 97 ? 20.136 20.187 -17.579 1.00 51.66 97 PRO A C 1
ATOM 779 O O . PRO A 1 97 ? 19.089 19.843 -18.119 1.00 51.66 97 PRO A O 1
ATOM 782 N N . GLY A 1 98 ? 20.252 21.357 -16.941 1.00 52.22 98 GLY A N 1
ATOM 783 C CA . GLY A 1 98 ? 19.210 22.396 -16.957 1.00 52.22 98 GLY A CA 1
ATOM 784 C C . GLY A 1 98 ? 18.081 22.262 -15.924 1.00 52.22 98 GLY A C 1
ATOM 785 O O . GLY A 1 98 ? 17.183 23.100 -15.913 1.00 52.22 98 GLY A O 1
ATOM 786 N N . VAL A 1 99 ? 18.116 21.269 -15.026 1.00 54.44 99 VAL A N 1
ATOM 787 C CA . VAL A 1 99 ? 17.112 21.112 -13.955 1.00 54.44 99 VAL A CA 1
ATOM 788 C C . VAL A 1 99 ? 17.662 21.625 -12.620 1.00 54.44 99 VAL A C 1
ATOM 790 O O . VAL A 1 99 ? 18.645 21.102 -12.098 1.00 54.44 99 VAL A O 1
ATOM 793 N N . SER A 1 100 ? 17.006 22.629 -12.025 1.00 51.69 100 SER A N 1
ATOM 794 C CA . SER A 1 100 ? 17.342 23.118 -10.677 1.00 51.69 100 SER A CA 1
ATOM 795 C C . SER A 1 100 ? 17.172 22.015 -9.627 1.00 51.69 100 SER A C 1
ATOM 797 O O . SER A 1 100 ? 16.189 21.274 -9.642 1.00 51.69 100 SER A O 1
ATOM 799 N N . ALA A 1 101 ? 18.088 21.933 -8.658 1.00 52.38 101 ALA A N 1
ATOM 800 C CA . ALA A 1 101 ? 18.065 20.940 -7.579 1.00 52.38 101 ALA A CA 1
ATOM 801 C C . ALA A 1 101 ? 16.832 21.027 -6.646 1.00 52.38 101 ALA A C 1
ATOM 803 O O . ALA A 1 101 ? 16.646 20.142 -5.817 1.00 52.38 101 ALA A O 1
ATOM 804 N N . LYS A 1 102 ? 16.000 22.079 -6.754 1.00 51.59 102 LYS A N 1
ATOM 805 C CA . LYS A 1 102 ? 14.916 22.393 -5.801 1.00 51.59 102 LYS A CA 1
ATOM 806 C C . LYS A 1 102 ? 13.474 22.128 -6.289 1.00 51.59 102 LYS A C 1
ATOM 808 O O . LYS A 1 102 ? 12.559 22.302 -5.496 1.00 51.59 102 LYS A O 1
ATOM 813 N N . SER A 1 103 ? 13.224 21.751 -7.549 1.00 55.38 103 SER A N 1
ATOM 814 C CA . SER A 1 103 ? 11.865 21.790 -8.148 1.00 55.38 103 SER A CA 1
ATOM 815 C C . SER A 1 103 ? 11.288 20.421 -8.547 1.00 55.38 103 SER A C 1
ATOM 817 O O . SER A 1 103 ? 11.696 19.901 -9.576 1.00 55.38 103 SER A O 1
ATOM 819 N N . ARG A 1 104 ? 10.350 19.812 -7.802 1.00 63.66 104 ARG A N 1
ATOM 820 C CA . ARG A 1 104 ? 9.755 18.463 -8.059 1.00 63.66 104 ARG A CA 1
ATOM 821 C C . ARG A 1 104 ? 9.675 18.058 -9.550 1.00 63.66 104 ARG A C 1
ATOM 823 O O . ARG A 1 104 ? 9.140 18.805 -10.363 1.00 63.66 104 ARG A O 1
ATOM 830 N N . LEU A 1 105 ? 10.241 16.897 -9.902 1.00 66.06 105 LEU A N 1
ATOM 831 C CA . LEU A 1 105 ? 10.194 16.356 -11.267 1.00 66.06 105 LEU A CA 1
ATOM 832 C C . LEU A 1 105 ? 8.833 15.691 -11.517 1.00 66.06 105 LEU A C 1
ATOM 834 O O . LEU A 1 105 ? 8.579 14.609 -10.998 1.00 66.06 105 LEU A O 1
ATOM 838 N N . SER A 1 106 ? 7.975 16.325 -12.317 1.00 68.56 106 SER A N 1
ATOM 839 C CA . SER A 1 106 ? 6.642 15.801 -12.655 1.00 68.56 106 SER A CA 1
ATOM 840 C C . SER A 1 106 ? 6.605 14.962 -13.939 1.00 68.56 106 SER A C 1
ATOM 842 O O . SER A 1 106 ? 5.645 14.233 -14.174 1.00 68.56 106 SER A O 1
ATOM 844 N N . SER A 1 107 ? 7.636 15.051 -14.785 1.00 74.12 107 SER A N 1
ATOM 845 C CA . SER A 1 107 ? 7.735 14.311 -16.050 1.00 74.12 107 SER A CA 1
ATOM 846 C C . SER A 1 107 ? 9.187 14.080 -16.473 1.00 74.12 107 SER A C 1
ATOM 848 O O . SER A 1 107 ? 10.098 14.805 -16.061 1.00 74.12 107 SER A O 1
ATOM 850 N N . GLN A 1 108 ? 9.408 13.051 -17.292 1.00 73.75 108 GLN A N 1
ATOM 851 C CA . GLN A 1 108 ? 10.694 12.752 -17.908 1.00 73.75 108 GLN A CA 1
ATOM 852 C C . GLN A 1 108 ? 10.501 12.110 -19.280 1.00 73.75 108 GLN A C 1
ATOM 854 O O . GLN A 1 108 ? 9.867 11.065 -19.416 1.00 73.75 108 GLN A O 1
ATOM 859 N N . ASN A 1 109 ? 11.160 12.688 -20.280 1.00 78.31 109 ASN A N 1
ATOM 860 C CA . ASN A 1 109 ? 11.209 12.132 -21.620 1.00 78.31 109 ASN A CA 1
ATOM 861 C C . ASN A 1 109 ? 12.380 11.141 -21.731 1.00 78.31 109 ASN A C 1
ATOM 863 O O . ASN A 1 109 ? 13.540 11.533 -21.570 1.00 78.31 109 ASN A O 1
ATOM 867 N N . ILE A 1 110 ? 12.085 9.860 -21.961 1.00 78.06 110 ILE A N 1
ATOM 868 C CA . ILE A 1 110 ? 13.086 8.782 -22.002 1.00 78.06 110 ILE A CA 1
ATOM 869 C C . ILE A 1 110 ? 13.040 8.032 -23.336 1.00 78.06 110 ILE A C 1
ATOM 871 O O . ILE A 1 110 ? 11.965 7.910 -23.924 1.00 78.06 110 ILE A O 1
ATOM 875 N N . PRO A 1 111 ? 14.164 7.478 -23.817 1.00 83.56 111 PRO A N 1
ATOM 876 C CA . PRO A 1 111 ? 14.143 6.519 -24.916 1.00 83.56 111 PRO A CA 1
ATOM 877 C C . PRO A 1 111 ? 13.281 5.298 -24.565 1.00 83.56 111 PRO A C 1
ATOM 879 O O . PRO A 1 111 ? 13.417 4.747 -23.472 1.00 83.56 111 PRO A O 1
ATOM 882 N N . VAL A 1 112 ? 12.458 4.808 -25.497 1.00 84.06 112 VAL A N 1
ATOM 883 C CA . VAL A 1 112 ? 11.597 3.624 -25.275 1.00 84.06 112 VAL A CA 1
ATOM 884 C C . VAL A 1 112 ? 12.402 2.386 -24.853 1.00 84.06 112 VAL A C 1
ATOM 886 O O . VAL A 1 112 ? 11.919 1.584 -24.062 1.00 84.06 112 VAL A O 1
ATOM 889 N N . LYS A 1 113 ? 13.660 2.254 -25.295 1.00 82.88 113 LYS A N 1
ATOM 890 C CA . LYS A 1 113 ? 14.573 1.169 -24.876 1.00 82.88 113 LYS A CA 1
ATOM 891 C C . LYS A 1 113 ? 14.918 1.165 -23.379 1.00 82.88 113 LYS A C 1
ATOM 893 O O . LYS A 1 113 ? 15.396 0.157 -22.869 1.00 82.88 113 LYS A O 1
ATOM 898 N N . GLU A 1 114 ? 14.716 2.283 -22.685 1.00 81.56 114 GLU A N 1
ATOM 899 C CA . GLU A 1 114 ? 14.914 2.394 -21.237 1.00 81.56 114 GLU A CA 1
ATOM 900 C C . GLU A 1 114 ? 13.631 2.083 -20.451 1.00 81.56 114 GLU A C 1
ATOM 902 O O . GLU A 1 114 ? 13.676 2.039 -19.225 1.00 81.56 114 GLU A O 1
ATOM 907 N N . LEU A 1 115 ? 12.494 1.851 -21.117 1.00 84.25 115 LEU A N 1
ATOM 908 C CA . LEU A 1 115 ? 11.237 1.497 -20.461 1.00 84.25 115 LEU A CA 1
ATOM 909 C C . LEU A 1 115 ? 11.244 0.019 -20.042 1.00 84.25 115 LEU A C 1
ATOM 911 O O . LEU A 1 115 ? 11.341 -0.885 -20.873 1.00 84.25 115 LEU A O 1
ATOM 915 N N . VAL A 1 116 ? 11.101 -0.223 -18.742 1.00 84.50 116 VAL A N 1
ATOM 916 C CA . VAL A 1 116 ? 11.050 -1.552 -18.115 1.00 84.50 116 VAL A CA 1
ATOM 917 C C . VAL A 1 116 ? 9.786 -1.702 -17.273 1.00 84.50 116 VAL A C 1
ATOM 919 O O . VAL A 1 116 ? 9.166 -0.712 -16.885 1.00 84.50 116 VAL A O 1
ATOM 922 N N . TYR A 1 117 ? 9.411 -2.944 -16.968 1.00 86.06 117 TYR A N 1
ATOM 923 C CA . TYR A 1 117 ? 8.204 -3.258 -16.203 1.00 86.06 117 TYR A CA 1
ATOM 924 C C . TYR A 1 117 ? 8.545 -4.123 -14.994 1.00 86.06 117 TYR A C 1
ATOM 926 O O . TYR A 1 117 ? 9.478 -4.923 -15.048 1.00 86.06 117 TYR A O 1
ATOM 934 N N . TYR A 1 118 ? 7.804 -3.962 -13.899 1.00 84.31 118 TYR A N 1
ATOM 935 C CA . TYR A 1 118 ? 8.035 -4.717 -12.667 1.00 84.31 118 TYR A CA 1
ATOM 936 C C . TYR A 1 118 ? 6.797 -4.896 -11.810 1.00 84.31 118 TYR A C 1
ATOM 938 O O . TYR A 1 118 ? 5.854 -4.117 -11.908 1.00 84.31 118 TYR A O 1
ATOM 946 N N . ASN A 1 119 ? 6.875 -5.865 -10.910 1.00 86.38 119 ASN A N 1
ATOM 947 C CA . ASN A 1 119 ? 5.990 -6.008 -9.766 1.00 86.38 119 ASN A CA 1
ATOM 948 C C . ASN A 1 119 ? 6.792 -5.850 -8.470 1.00 86.38 119 ASN A C 1
ATOM 950 O O . ASN A 1 119 ? 8.020 -6.000 -8.457 1.00 86.38 119 ASN A O 1
ATOM 954 N N . GLU A 1 120 ? 6.096 -5.541 -7.387 1.00 86.75 120 GLU A N 1
ATOM 955 C CA . GLU A 1 120 ? 6.657 -5.479 -6.035 1.00 86.75 120 GLU A CA 1
ATOM 956 C C . GLU A 1 120 ? 6.063 -6.599 -5.184 1.00 86.75 120 GLU A C 1
ATOM 958 O O . GLU A 1 120 ? 4.945 -7.054 -5.425 1.00 86.75 120 GLU A O 1
ATOM 963 N N . ALA A 1 121 ? 6.802 -7.042 -4.175 1.00 87.69 121 ALA A N 1
ATOM 964 C CA . ALA A 1 121 ? 6.306 -7.993 -3.196 1.00 87.69 121 ALA A CA 1
ATOM 965 C C . ALA A 1 121 ? 6.876 -7.702 -1.809 1.00 87.69 121 ALA A C 1
ATOM 967 O O . ALA A 1 121 ? 8.030 -7.291 -1.677 1.00 87.69 121 ALA A O 1
ATOM 968 N N . LEU A 1 122 ? 6.077 -7.968 -0.779 1.00 88.56 122 LEU A N 1
ATOM 969 C CA . LEU A 1 122 ? 6.543 -8.035 0.603 1.00 88.56 122 LEU A CA 1
ATOM 970 C C . LEU A 1 122 ? 7.140 -9.417 0.869 1.00 88.56 122 LEU A C 1
ATOM 972 O O . LEU A 1 122 ? 6.662 -10.426 0.344 1.00 88.56 122 LEU A O 1
ATOM 976 N N . VAL A 1 123 ? 8.180 -9.465 1.691 1.00 86.19 123 VAL A N 1
ATOM 977 C CA . VAL A 1 123 ? 8.842 -10.702 2.105 1.00 86.19 123 VAL A CA 1
ATOM 978 C C . VAL A 1 123 ? 8.302 -11.096 3.475 1.00 86.19 123 VAL A C 1
ATOM 980 O O . VAL A 1 123 ? 8.543 -10.410 4.465 1.00 86.19 123 VAL A O 1
ATOM 983 N N . ALA A 1 124 ? 7.566 -12.202 3.527 1.00 88.50 124 ALA A N 1
ATOM 984 C CA . ALA A 1 124 ? 7.170 -12.842 4.772 1.00 88.50 124 ALA A CA 1
ATOM 985 C C . ALA A 1 124 ? 8.316 -13.686 5.342 1.00 88.50 124 ALA A C 1
ATOM 987 O O . ALA A 1 124 ? 9.236 -14.089 4.625 1.00 88.50 124 ALA A O 1
ATOM 988 N N . GLN A 1 125 ? 8.226 -14.009 6.628 1.00 84.38 125 GLN A N 1
ATOM 989 C CA . GLN A 1 125 ? 9.211 -14.855 7.276 1.00 84.38 125 GLN A CA 1
ATOM 990 C C . GLN A 1 125 ? 9.051 -16.321 6.857 1.00 84.38 125 GLN A C 1
ATOM 992 O O . GLN A 1 125 ? 7.942 -16.857 6.759 1.00 84.38 125 GLN A O 1
ATOM 997 N N . MET A 1 126 ? 10.185 -16.973 6.608 1.00 69.19 126 MET A N 1
ATOM 998 C CA . MET A 1 126 ? 10.246 -18.370 6.182 1.00 69.19 126 MET A CA 1
ATOM 999 C C . MET A 1 126 ? 9.980 -19.312 7.359 1.00 69.19 126 MET A C 1
ATOM 1001 O O . MET A 1 126 ? 10.746 -19.358 8.318 1.00 69.19 126 MET A O 1
ATOM 1005 N N . SER A 1 127 ? 8.921 -20.111 7.259 1.00 54.56 127 SER A N 1
ATOM 1006 C CA . SER A 1 127 ? 8.737 -21.299 8.094 1.00 54.56 127 SER A CA 1
ATOM 1007 C C . SER A 1 127 ? 9.570 -22.436 7.491 1.00 54.56 127 SER A C 1
ATOM 1009 O O . SER A 1 127 ? 9.222 -22.933 6.429 1.00 54.56 127 SER A O 1
AT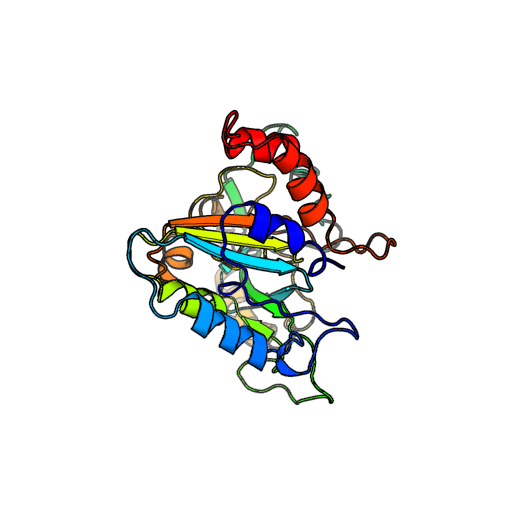OM 1011 N N . GLY A 1 128 ? 10.705 -22.772 8.115 1.00 49.25 128 GLY A N 1
ATOM 1012 C CA . GLY A 1 128 ? 11.508 -23.988 7.898 1.00 49.25 128 GLY A CA 1
ATOM 1013 C C . GLY A 1 128 ? 11.621 -24.571 6.474 1.00 49.25 128 GLY A C 1
ATOM 1014 O O . GLY A 1 128 ? 10.816 -25.409 6.086 1.00 49.25 128 GLY A O 1
ATOM 1015 N N . GLY A 1 129 ? 12.733 -24.279 5.782 1.00 45.09 129 GLY A N 1
ATOM 1016 C CA . GLY A 1 129 ? 13.221 -25.060 4.632 1.00 45.09 129 GLY A CA 1
ATOM 1017 C C . GLY A 1 129 ? 13.100 -24.388 3.258 1.00 45.09 129 GLY A C 1
ATOM 1018 O O . GLY A 1 129 ? 12.217 -23.576 2.997 1.00 45.09 129 GLY A O 1
ATOM 1019 N N . ILE A 1 130 ? 14.041 -24.717 2.367 1.00 42.59 130 ILE A N 1
ATOM 1020 C CA . ILE A 1 130 ? 14.091 -24.228 0.983 1.00 42.59 130 ILE A CA 1
ATOM 1021 C C . ILE A 1 130 ? 12.949 -24.881 0.196 1.00 42.59 130 ILE A C 1
ATOM 1023 O O . ILE A 1 130 ? 12.974 -26.083 -0.057 1.00 42.59 130 ILE A O 1
ATOM 1027 N N . HIS A 1 131 ? 11.969 -24.087 -0.222 1.00 47.81 131 HIS A N 1
ATOM 1028 C CA . HIS A 1 131 ? 10.923 -24.521 -1.143 1.00 47.81 131 HIS A CA 1
ATOM 1029 C C . HIS A 1 131 ? 11.263 -24.085 -2.574 1.00 47.81 131 HIS A C 1
ATOM 1031 O O . HIS A 1 131 ? 11.674 -22.948 -2.806 1.00 47.81 131 HIS A O 1
ATOM 1037 N N . SER A 1 132 ? 11.105 -25.002 -3.530 1.00 45.84 132 SER A N 1
ATOM 1038 C CA . SER A 1 132 ? 11.370 -24.782 -4.955 1.00 45.84 132 SER A CA 1
ATOM 1039 C C . SER A 1 132 ? 10.444 -23.728 -5.569 1.00 45.84 132 SER A C 1
ATOM 1041 O O . SER A 1 132 ? 9.260 -23.673 -5.236 1.00 45.84 132 SER A O 1
ATOM 1043 N N . GLU A 1 133 ? 10.975 -22.943 -6.511 1.00 45.16 133 GLU A N 1
ATOM 1044 C CA . GLU A 1 133 ? 10.227 -21.946 -7.283 1.00 45.16 133 GLU A CA 1
ATOM 1045 C C . GLU A 1 133 ? 9.071 -22.598 -8.064 1.00 45.16 133 GLU A C 1
ATOM 1047 O O . GLU A 1 133 ? 9.281 -23.359 -9.008 1.00 45.16 133 GLU A O 1
ATOM 1052 N N . GLY A 1 134 ? 7.834 -22.302 -7.658 1.00 47.91 134 GLY A N 1
ATOM 1053 C CA . GLY A 1 134 ? 6.640 -22.544 -8.467 1.00 47.91 134 GLY A CA 1
ATOM 1054 C C . GLY A 1 134 ? 6.347 -21.367 -9.405 1.00 47.91 134 GLY A C 1
ATOM 1055 O O . GLY A 1 134 ? 7.026 -20.341 -9.387 1.00 47.91 134 GLY A O 1
ATOM 1056 N N . THR A 1 135 ? 5.268 -21.463 -10.185 1.00 42.66 135 THR A N 1
ATOM 1057 C CA . THR A 1 135 ? 4.828 -20.417 -11.134 1.00 42.66 135 THR A CA 1
ATOM 1058 C C . THR A 1 135 ? 4.423 -19.083 -10.484 1.00 42.66 135 THR A C 1
ATOM 1060 O O . THR A 1 135 ? 4.237 -18.100 -11.196 1.00 42.66 135 THR A O 1
ATOM 1063 N N . GLN A 1 136 ? 4.300 -19.029 -9.151 1.00 47.22 136 GLN A N 1
ATOM 1064 C CA . GLN A 1 136 ? 3.979 -17.824 -8.368 1.00 47.22 136 GLN A CA 1
ATOM 1065 C C . GLN A 1 136 ? 5.207 -17.183 -7.685 1.00 47.22 136 GLN A C 1
ATOM 1067 O O . GLN A 1 136 ? 5.073 -16.196 -6.959 1.00 47.22 136 GLN A O 1
ATOM 1072 N N . GLY A 1 137 ? 6.415 -17.699 -7.938 1.00 59.31 137 GLY A N 1
ATOM 1073 C CA . GLY A 1 137 ? 7.633 -17.275 -7.248 1.00 59.31 137 GLY A CA 1
ATOM 1074 C C . GLY A 1 137 ? 7.797 -17.936 -5.871 1.00 59.31 137 GLY A C 1
ATOM 1075 O O . GLY A 1 137 ? 7.095 -18.900 -5.558 1.00 59.31 137 GLY A O 1
ATOM 1076 N N . PRO A 1 138 ? 8.754 -17.470 -5.052 1.00 68.94 138 PRO A N 1
ATOM 1077 C CA . PRO A 1 138 ? 9.029 -18.065 -3.750 1.00 68.94 138 PRO A CA 1
ATOM 1078 C C . PRO A 1 138 ? 7.810 -17.988 -2.810 1.00 68.94 138 PRO A C 1
ATOM 1080 O O . PRO A 1 138 ? 7.180 -16.931 -2.731 1.00 68.94 138 PRO A O 1
ATOM 1083 N N . PRO A 1 139 ? 7.500 -19.046 -2.037 1.00 77.00 139 PRO A N 1
ATOM 1084 C CA . PRO A 1 139 ? 6.252 -19.164 -1.268 1.00 77.00 139 PRO A CA 1
ATOM 1085 C C . PRO A 1 139 ? 6.171 -18.253 -0.037 1.00 77.00 139 PRO A C 1
ATOM 1087 O O . PRO A 1 139 ? 5.237 -18.363 0.747 1.00 77.00 139 PRO A O 1
ATOM 1090 N N . TYR A 1 140 ? 7.144 -17.368 0.153 1.00 83.44 140 TYR A N 1
ATOM 1091 C CA . TYR A 1 140 ? 7.180 -16.360 1.208 1.00 83.44 140 TYR A CA 1
ATOM 1092 C C . TYR A 1 140 ? 6.932 -14.944 0.671 1.00 83.44 140 TYR A C 1
ATOM 1094 O O . TYR A 1 140 ? 6.865 -14.000 1.451 1.00 83.44 140 TYR A O 1
ATOM 1102 N N . LEU A 1 141 ? 6.802 -14.770 -0.648 1.00 87.88 141 LEU A N 1
ATOM 1103 C CA . LEU A 1 141 ? 6.464 -13.477 -1.229 1.00 87.88 141 LEU A CA 1
ATOM 1104 C C . LEU A 1 141 ? 4.954 -13.240 -1.193 1.00 87.88 141 LEU A C 1
ATOM 1106 O O . LEU A 1 141 ? 4.152 -14.134 -1.473 1.00 87.88 141 LEU A O 1
ATOM 1110 N N . ILE A 1 142 ? 4.584 -12.006 -0.872 1.00 91.94 142 ILE A N 1
ATOM 1111 C CA . ILE A 1 142 ? 3.225 -11.482 -0.980 1.00 91.94 142 ILE A CA 1
ATOM 1112 C C . ILE A 1 142 ? 3.278 -10.400 -2.048 1.00 91.94 142 ILE A C 1
ATOM 1114 O O . ILE A 1 142 ? 3.758 -9.295 -1.790 1.00 91.94 142 ILE A O 1
ATOM 1118 N N . HIS A 1 143 ? 2.852 -10.737 -3.264 1.00 91.50 143 HIS A N 1
ATOM 1119 C CA . HIS A 1 143 ? 2.905 -9.799 -4.386 1.00 91.50 143 HIS A CA 1
ATOM 1120 C C . HIS A 1 143 ? 1.918 -8.648 -4.193 1.00 91.50 143 HIS A C 1
ATOM 1122 O O . HIS A 1 143 ? 0.862 -8.815 -3.582 1.00 91.50 143 HIS A O 1
ATOM 1128 N N . ASP A 1 144 ? 2.241 -7.495 -4.771 1.00 92.19 144 ASP A N 1
ATOM 1129 C CA . ASP A 1 144 ? 1.375 -6.315 -4.830 1.00 92.19 144 ASP A CA 1
ATOM 1130 C C . ASP A 1 144 ? -0.059 -6.655 -5.248 1.00 92.19 144 ASP A C 1
ATOM 1132 O O . ASP A 1 144 ? -1.006 -6.294 -4.562 1.00 92.19 144 ASP A O 1
ATOM 1136 N N . SER A 1 145 ? -0.225 -7.430 -6.316 1.00 92.00 145 SER A N 1
ATOM 1137 C CA . SER A 1 145 ? -1.530 -7.879 -6.803 1.00 92.00 145 SER A CA 1
ATOM 1138 C C . SER A 1 145 ? -2.324 -8.670 -5.759 1.00 92.00 145 SER A C 1
ATOM 1140 O O . SER A 1 145 ? -3.538 -8.502 -5.664 1.00 92.00 145 SER A O 1
ATOM 1142 N N . GLU A 1 146 ? -1.666 -9.497 -4.942 1.00 93.56 146 GLU A N 1
ATOM 1143 C CA . GLU A 1 146 ? -2.324 -10.266 -3.882 1.00 93.56 146 GLU A CA 1
ATOM 1144 C C . GLU A 1 146 ? -2.716 -9.378 -2.702 1.00 93.56 146 GLU A C 1
ATOM 1146 O O . GLU A 1 146 ? -3.833 -9.487 -2.189 1.00 93.56 146 GLU A O 1
ATOM 1151 N N . LEU A 1 147 ? -1.812 -8.488 -2.288 1.00 95.00 147 LEU A N 1
ATOM 1152 C CA . LEU A 1 147 ? -2.057 -7.508 -1.232 1.00 95.00 147 LEU A CA 1
ATOM 1153 C C . LEU A 1 147 ? -3.228 -6.592 -1.613 1.00 95.00 147 LEU A C 1
ATOM 1155 O O . LEU A 1 147 ? -4.205 -6.462 -0.872 1.00 95.00 147 LEU A O 1
ATOM 1159 N N . ASN A 1 148 ? -3.182 -6.038 -2.822 1.00 95.25 148 ASN A N 1
ATOM 1160 C CA . ASN A 1 148 ? -4.168 -5.089 -3.322 1.00 95.25 148 ASN A CA 1
ATOM 1161 C C . ASN A 1 148 ? -5.520 -5.764 -3.570 1.00 95.25 148 ASN A C 1
ATOM 1163 O O . ASN A 1 148 ? -6.554 -5.168 -3.282 1.00 95.25 148 ASN A O 1
ATOM 1167 N N . ALA A 1 149 ? -5.543 -7.039 -3.978 1.00 96.25 149 ALA A N 1
ATOM 1168 C CA . ALA A 1 149 ? -6.779 -7.814 -4.080 1.00 96.25 149 ALA A CA 1
ATOM 1169 C C . ALA A 1 149 ? -7.486 -8.021 -2.728 1.00 96.25 149 ALA A C 1
ATOM 1171 O O . ALA A 1 149 ? -8.699 -8.239 -2.706 1.00 96.25 149 ALA A O 1
ATOM 1172 N N . HIS A 1 150 ? -6.771 -7.968 -1.597 1.00 97.38 150 HIS A N 1
ATOM 1173 C CA . HIS A 1 150 ? -7.415 -7.959 -0.281 1.00 97.38 150 HIS A CA 1
ATOM 1174 C C . HIS A 1 150 ? -8.033 -6.596 0.005 1.00 97.38 150 HIS A C 1
ATOM 1176 O O . HIS A 1 150 ? -9.216 -6.534 0.329 1.00 97.38 150 HIS A O 1
ATOM 1182 N N . PHE A 1 151 ? -7.285 -5.510 -0.187 1.00 96.94 151 PHE A N 1
ATOM 1183 C CA . PHE A 1 151 ? -7.793 -4.153 0.039 1.00 96.94 151 PHE A CA 1
ATOM 1184 C C . PHE A 1 151 ? -8.943 -3.773 -0.898 1.00 96.94 151 PHE A C 1
ATOM 1186 O O . PHE A 1 151 ? -9.839 -3.039 -0.494 1.00 96.94 151 PHE A O 1
ATOM 1193 N N . ALA A 1 152 ? -8.996 -4.351 -2.098 1.00 96.62 152 ALA A N 1
ATOM 1194 C CA . ALA A 1 152 ? -10.106 -4.191 -3.033 1.00 96.62 152 ALA A CA 1
ATOM 1195 C C . ALA A 1 152 ? -11.443 -4.753 -2.528 1.00 96.62 152 ALA A C 1
ATOM 1197 O O . ALA A 1 152 ? -12.489 -4.427 -3.081 1.00 96.62 152 ALA A O 1
ATOM 1198 N N . LYS A 1 153 ? -11.430 -5.589 -1.482 1.00 97.19 153 LYS A N 1
ATOM 1199 C CA . LYS A 1 153 ? -12.648 -6.112 -0.844 1.00 97.19 153 LYS A CA 1
ATOM 1200 C C . LYS A 1 153 ? -13.286 -5.117 0.124 1.00 97.19 153 LYS A C 1
ATOM 1202 O O . LYS A 1 153 ? -14.418 -5.347 0.539 1.00 97.19 153 LYS A O 1
ATOM 1207 N N . LEU A 1 154 ? -12.580 -4.049 0.506 1.00 97.44 154 LEU A N 1
ATOM 1208 C CA . LEU A 1 154 ? -13.162 -2.992 1.327 1.00 97.44 154 LEU A CA 1
ATOM 1209 C C . LEU A 1 154 ? -14.242 -2.253 0.520 1.00 97.44 154 LEU A C 1
ATOM 1211 O O . LEU A 1 154 ? -13.980 -1.876 -0.627 1.00 97.44 154 LEU A O 1
ATOM 1215 N N . PRO A 1 155 ? -15.440 -2.032 1.088 1.00 97.06 155 PRO A N 1
ATOM 1216 C CA . PRO A 1 155 ? -16.511 -1.372 0.364 1.00 97.06 155 PRO A CA 1
ATOM 1217 C C . PRO A 1 155 ? -16.189 0.109 0.094 1.00 97.06 155 PRO A C 1
ATOM 1219 O O . PRO A 1 155 ? -15.397 0.730 0.814 1.00 97.06 155 PRO A O 1
ATOM 1222 N N . PRO A 1 156 ? -16.839 0.718 -0.915 1.00 97.12 156 PRO A N 1
ATOM 1223 C CA . PRO A 1 156 ? -16.754 2.155 -1.143 1.00 97.12 156 PRO A CA 1
ATOM 1224 C C . PRO A 1 156 ? -17.099 2.945 0.124 1.00 97.12 156 PRO A C 1
ATOM 1226 O O . PRO A 1 156 ? -18.081 2.650 0.805 1.00 97.12 156 PRO A O 1
ATOM 1229 N N . GLY A 1 157 ? -16.299 3.965 0.432 1.00 96.12 157 GLY A N 1
ATOM 1230 C CA . GLY A 1 157 ? -16.475 4.793 1.628 1.00 96.12 157 GLY A CA 1
ATOM 1231 C C . GLY A 1 157 ? -15.805 4.255 2.896 1.00 96.12 157 GLY A C 1
ATOM 1232 O O . GLY A 1 157 ? -15.841 4.939 3.917 1.00 96.12 157 GLY A O 1
ATOM 1233 N N . SER A 1 158 ? -15.172 3.078 2.866 1.00 97.25 158 SER A N 1
ATOM 1234 C CA . SER A 1 158 ? -14.198 2.698 3.899 1.00 97.25 158 SER A CA 1
ATOM 1235 C C . SER A 1 158 ? -12.913 3.520 3.765 1.00 97.25 158 SER A C 1
ATOM 1237 O O . SER A 1 158 ? -12.535 3.927 2.666 1.00 97.25 158 SER A O 1
ATOM 1239 N N . ASN A 1 159 ? -12.216 3.729 4.878 1.00 96.25 159 ASN A N 1
ATOM 1240 C CA . ASN A 1 159 ? -10.952 4.458 4.944 1.00 96.25 159 ASN A CA 1
ATOM 1241 C C . ASN A 1 159 ? -9.831 3.491 5.331 1.00 96.25 159 ASN A C 1
ATOM 1243 O O . ASN A 1 159 ? -9.947 2.775 6.324 1.00 96.25 159 ASN A O 1
ATOM 1247 N N . LEU A 1 160 ? -8.746 3.462 4.560 1.00 94.69 160 LEU A N 1
ATOM 1248 C CA . LEU A 1 160 ? -7.595 2.596 4.801 1.00 94.69 160 LEU A CA 1
ATOM 1249 C C . LEU A 1 160 ? -6.318 3.434 4.877 1.00 94.69 160 LEU A C 1
ATOM 1251 O O . LEU A 1 160 ? -5.890 4.034 3.891 1.00 94.69 160 LEU A O 1
ATOM 1255 N N . THR A 1 161 ? -5.682 3.425 6.043 1.00 91.81 161 THR A N 1
ATOM 1256 C CA . THR A 1 161 ? -4.359 4.020 6.234 1.00 91.81 161 THR A CA 1
ATOM 1257 C C . THR A 1 161 ? -3.301 2.922 6.215 1.00 91.81 161 THR A C 1
ATOM 1259 O O . THR A 1 161 ? -3.389 1.959 6.977 1.00 91.81 161 THR A O 1
ATOM 1262 N N . CYS A 1 162 ? -2.291 3.062 5.358 1.00 90.81 162 CYS A N 1
ATOM 1263 C CA . CYS A 1 162 ? -1.205 2.095 5.222 1.00 90.81 162 CYS A CA 1
ATOM 1264 C C . CYS A 1 162 ? 0.154 2.710 5.555 1.00 90.81 162 CYS A C 1
ATOM 1266 O O . CYS A 1 162 ? 0.486 3.793 5.077 1.00 90.81 162 CYS A O 1
ATOM 1268 N N . PHE A 1 163 ? 0.963 1.972 6.307 1.00 86.00 163 PHE A N 1
ATOM 1269 C CA . PHE A 1 163 ? 2.356 2.276 6.604 1.00 86.00 163 PHE A CA 1
ATOM 1270 C C . PHE A 1 163 ? 3.224 1.167 6.032 1.00 86.00 163 PHE A C 1
ATOM 1272 O O . PHE A 1 163 ? 3.127 0.020 6.461 1.00 86.00 163 PHE A O 1
ATOM 1279 N N . ILE A 1 164 ? 4.060 1.508 5.059 1.00 85.19 164 ILE A N 1
ATOM 1280 C CA . ILE A 1 164 ? 4.952 0.569 4.389 1.00 85.19 164 ILE A CA 1
ATOM 1281 C C . ILE A 1 164 ? 6.393 1.002 4.674 1.00 85.19 164 ILE A C 1
ATOM 1283 O O . ILE A 1 1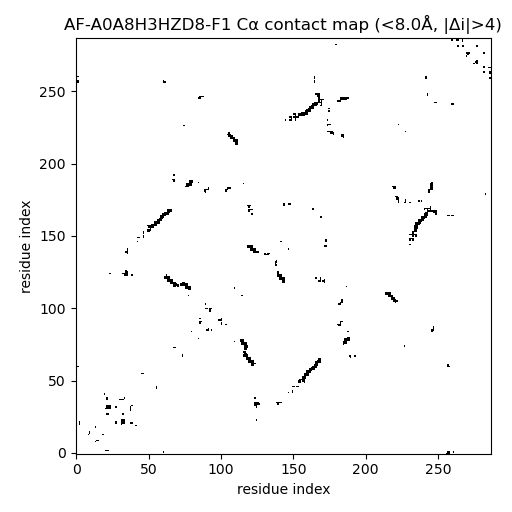64 ? 6.992 1.800 3.947 1.00 85.19 164 ILE A O 1
ATOM 1287 N N . ASP A 1 165 ? 6.945 0.482 5.767 1.00 79.19 165 ASP A N 1
ATOM 1288 C CA . ASP A 1 165 ? 8.344 0.654 6.162 1.00 79.19 165 ASP A CA 1
ATOM 1289 C C . ASP A 1 165 ? 9.195 -0.454 5.533 1.00 79.19 165 ASP A C 1
ATOM 1291 O O . ASP A 1 165 ? 9.698 -1.373 6.179 1.00 79.19 165 ASP A O 1
ATOM 1295 N N . SER A 1 166 ? 9.237 -0.437 4.201 1.00 73.50 166 SER A N 1
ATOM 1296 C CA . SER A 1 166 ? 9.878 -1.483 3.425 1.00 73.50 166 SER A CA 1
ATOM 1297 C C . SER A 1 166 ? 10.576 -0.931 2.189 1.00 73.50 166 SER A C 1
ATOM 1299 O O . SER A 1 166 ? 10.139 0.015 1.532 1.00 73.50 166 SER A O 1
ATOM 1301 N N . CYS A 1 167 ? 11.692 -1.555 1.860 1.00 67.75 167 CYS A N 1
ATOM 1302 C CA . CYS A 1 167 ? 12.512 -1.283 0.691 1.00 67.75 167 CYS A CA 1
ATOM 1303 C C . CYS A 1 167 ? 11.750 -1.700 -0.575 1.00 67.75 167 CYS A C 1
ATOM 1305 O O . CYS A 1 167 ? 11.010 -2.676 -0.535 1.00 67.75 167 CYS A O 1
ATOM 1307 N N . ALA A 1 168 ? 11.927 -1.004 -1.704 1.00 63.22 168 ALA A N 1
ATOM 1308 C CA . ALA A 1 168 ? 11.350 -1.421 -2.995 1.00 63.22 168 ALA A CA 1
ATOM 1309 C C . ALA A 1 168 ? 9.828 -1.722 -2.974 1.00 63.22 168 ALA A C 1
ATOM 1311 O O . ALA A 1 168 ? 9.363 -2.630 -3.657 1.00 63.22 168 ALA A O 1
ATOM 1312 N N . SER A 1 169 ? 9.062 -0.974 -2.172 1.00 62.59 169 SER A N 1
ATOM 1313 C CA . SER A 1 169 ? 7.605 -1.134 -2.016 1.00 62.59 169 SER A CA 1
ATOM 1314 C C . SER A 1 169 ? 6.843 0.195 -2.128 1.00 62.59 169 SER A C 1
ATOM 1316 O O . SER A 1 169 ? 5.650 0.284 -1.840 1.00 62.59 169 SER A O 1
ATOM 1318 N N . ALA A 1 170 ? 7.519 1.253 -2.580 1.00 66.94 170 ALA A N 1
ATOM 1319 C CA . ALA A 1 170 ? 6.971 2.605 -2.654 1.00 66.94 170 ALA A CA 1
ATOM 1320 C C . ALA A 1 170 ? 5.771 2.735 -3.611 1.00 66.94 170 ALA A C 1
ATOM 1322 O O . ALA A 1 170 ? 5.047 3.729 -3.553 1.00 66.94 170 ALA A O 1
ATOM 1323 N N . ARG A 1 171 ? 5.566 1.766 -4.514 1.00 80.19 171 ARG A N 1
ATOM 1324 C CA . ARG A 1 171 ? 4.381 1.680 -5.381 1.00 80.19 171 ARG A CA 1
ATOM 1325 C C . ARG A 1 171 ? 3.550 0.432 -5.110 1.00 80.19 171 ARG A C 1
ATOM 1327 O O . ARG A 1 171 ? 2.670 0.128 -5.911 1.00 80.19 171 ARG A O 1
ATOM 1334 N N . ILE A 1 172 ? 3.763 -0.274 -3.997 1.00 87.25 172 ILE A N 1
ATOM 1335 C CA . ILE A 1 172 ? 3.148 -1.589 -3.782 1.00 87.25 172 ILE A CA 1
ATOM 1336 C C . ILE A 1 172 ? 1.615 -1.528 -3.801 1.00 87.25 172 ILE A C 1
ATOM 1338 O O . ILE A 1 172 ? 0.986 -2.451 -4.300 1.00 87.25 172 ILE A O 1
ATOM 1342 N N . LEU A 1 173 ? 1.027 -0.400 -3.386 1.00 89.12 173 LEU A N 1
ATOM 1343 C CA . LEU A 1 173 ? -0.425 -0.172 -3.342 1.00 89.12 173 LEU A CA 1
ATOM 1344 C C . LEU A 1 173 ? -0.986 0.623 -4.537 1.00 89.12 173 LEU A C 1
ATOM 1346 O O . LEU A 1 173 ? -2.165 0.956 -4.542 1.00 89.12 173 LEU A O 1
ATOM 1350 N N . ASN A 1 174 ? -0.153 0.966 -5.529 1.00 87.25 174 ASN A N 1
ATOM 1351 C CA . ASN A 1 174 ? -0.533 1.732 -6.725 1.00 87.25 174 ASN A CA 1
ATOM 1352 C C . ASN A 1 174 ? -1.407 2.983 -6.450 1.00 87.25 174 ASN A C 1
ATOM 1354 O O . ASN A 1 174 ? -2.302 3.289 -7.239 1.00 87.25 174 ASN A O 1
ATOM 1358 N N . ASN A 1 175 ? -1.160 3.737 -5.367 1.00 86.06 175 ASN A N 1
ATOM 1359 C CA . ASN A 1 175 ? -1.897 4.980 -5.105 1.00 86.06 175 ASN A CA 1
ATOM 1360 C C . ASN A 1 175 ? -1.801 5.929 -6.311 1.00 86.06 175 ASN A C 1
ATOM 1362 O O . ASN A 1 175 ? -0.712 6.265 -6.780 1.00 86.06 175 ASN A O 1
ATOM 1366 N N . ASN A 1 176 ? -2.954 6.385 -6.793 1.00 81.50 176 ASN A N 1
ATOM 1367 C CA . ASN A 1 176 ? -3.075 7.217 -7.990 1.00 81.50 176 ASN A CA 1
ATOM 1368 C C . ASN A 1 176 ? -2.539 8.650 -7.805 1.00 81.50 176 ASN A C 1
ATOM 1370 O O . ASN A 1 176 ? -2.184 9.300 -8.787 1.00 81.50 176 ASN A O 1
ATOM 1374 N N . ILE A 1 177 ? -2.459 9.139 -6.563 1.00 81.81 177 ILE A N 1
ATOM 1375 C CA . ILE A 1 177 ? -1.999 10.489 -6.227 1.00 81.81 177 ILE A CA 1
ATOM 1376 C C . ILE A 1 177 ? -0.823 10.406 -5.254 1.00 81.81 177 ILE A C 1
ATOM 1378 O O . ILE A 1 177 ? -0.929 9.835 -4.169 1.00 81.81 177 ILE A O 1
ATOM 1382 N N . LYS A 1 178 ? 0.287 11.058 -5.612 1.00 79.56 178 LYS A N 1
ATOM 1383 C CA . LYS A 1 178 ? 1.426 11.287 -4.717 1.00 79.56 178 LYS A CA 1
ATOM 1384 C C . LYS A 1 178 ? 1.374 12.713 -4.177 1.00 79.56 178 LYS A C 1
ATOM 1386 O O . LYS A 1 178 ? 1.658 13.665 -4.904 1.00 79.56 178 LYS A O 1
ATOM 1391 N N . LEU A 1 179 ? 1.042 12.861 -2.896 1.00 78.31 179 LEU A N 1
ATOM 1392 C CA . LEU A 1 179 ? 0.893 14.174 -2.259 1.00 78.31 179 LEU A CA 1
ATOM 1393 C C . LEU A 1 179 ? 2.237 14.903 -2.105 1.00 78.31 179 LEU A C 1
ATOM 1395 O O . LEU A 1 179 ? 2.354 16.064 -2.494 1.00 78.31 179 LEU A O 1
ATOM 1399 N N . ALA A 1 180 ? 3.268 14.218 -1.605 1.00 73.50 180 ALA A N 1
ATOM 1400 C CA . ALA A 1 180 ? 4.583 14.799 -1.340 1.00 73.50 180 ALA A CA 1
ATOM 1401 C C . ALA A 1 180 ? 5.708 13.746 -1.422 1.00 73.50 180 ALA A C 1
ATOM 1403 O O . ALA A 1 180 ? 5.447 12.557 -1.606 1.00 73.50 180 ALA A O 1
ATOM 1404 N N . GLY A 1 181 ? 6.965 14.190 -1.309 1.00 68.44 181 GLY A N 1
ATOM 1405 C CA . GLY A 1 181 ? 8.162 13.341 -1.386 1.00 68.44 181 GLY A CA 1
ATOM 1406 C C . GLY A 1 181 ? 8.943 13.487 -2.694 1.00 68.44 181 GLY A C 1
ATOM 1407 O O . GLY A 1 181 ? 8.408 13.912 -3.717 1.00 68.44 181 GLY A O 1
ATOM 1408 N N . GLY A 1 182 ? 10.235 13.156 -2.647 1.00 56.66 182 GLY A N 1
ATOM 1409 C CA . GLY A 1 182 ? 11.134 13.239 -3.805 1.00 56.66 182 GLY A CA 1
ATOM 1410 C C . GLY A 1 182 ? 10.857 12.185 -4.878 1.00 56.66 182 GLY A C 1
ATOM 1411 O O . GLY A 1 182 ? 10.101 11.257 -4.616 1.00 56.66 182 GLY A O 1
ATOM 1412 N N . GLY A 1 183 ? 11.470 12.354 -6.053 1.00 56.81 183 GLY A N 1
ATOM 1413 C CA . GLY A 1 183 ? 11.731 11.354 -7.090 1.00 56.81 183 GLY A CA 1
ATOM 1414 C C . GLY A 1 183 ? 10.590 10.908 -8.021 1.00 56.81 183 GLY A C 1
ATOM 1415 O O . GLY A 1 183 ? 9.404 11.138 -7.777 1.00 56.81 183 GLY A O 1
ATOM 1416 N N . PHE A 1 184 ? 11.003 10.288 -9.128 1.00 60.09 184 PHE A N 1
ATOM 1417 C CA . PHE A 1 184 ? 10.242 9.909 -10.320 1.00 60.09 184 PHE A CA 1
ATOM 1418 C C . PHE A 1 184 ? 10.228 8.378 -10.522 1.00 60.09 184 PHE A C 1
ATOM 1420 O O . PHE A 1 184 ? 11.124 7.670 -10.055 1.00 60.09 184 PHE A O 1
ATOM 1427 N N . ARG A 1 185 ? 9.264 7.850 -11.296 1.00 58.75 185 ARG A N 1
ATOM 1428 C CA . ARG A 1 185 ? 9.068 6.411 -11.602 1.00 58.75 185 ARG A CA 1
ATOM 1429 C C . ARG A 1 185 ? 10.290 5.719 -12.229 1.00 58.75 185 ARG A C 1
ATOM 1431 O O . ARG A 1 185 ? 10.388 5.594 -13.449 1.00 58.75 185 ARG A O 1
ATOM 1438 N N . GLY A 1 186 ? 11.262 5.264 -11.448 1.00 49.59 186 GLY A N 1
ATOM 1439 C CA . GLY A 1 186 ? 12.386 4.483 -11.986 1.00 49.59 186 GLY A CA 1
ATOM 1440 C C . GLY A 1 186 ? 12.711 3.241 -11.197 1.00 49.59 186 GLY A C 1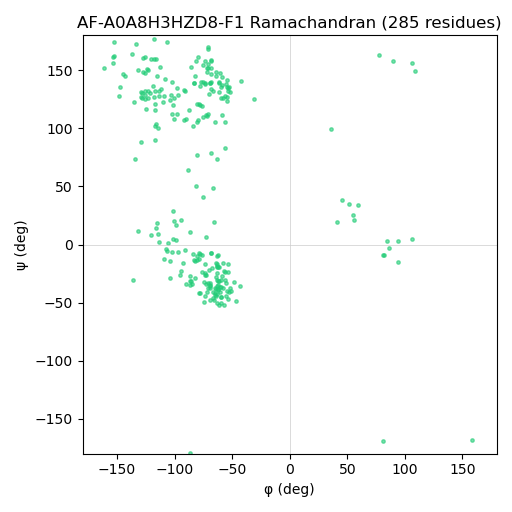
ATOM 1441 O O . GLY A 1 186 ? 12.126 2.962 -10.156 1.00 49.59 186 GLY A O 1
ATOM 1442 N N . ALA A 1 187 ? 13.615 2.471 -11.777 1.00 38.81 187 ALA A N 1
ATOM 1443 C CA . ALA A 1 187 ? 13.880 1.094 -11.442 1.00 38.81 187 ALA A CA 1
ATOM 1444 C C . ALA A 1 187 ? 15.337 0.735 -11.636 1.00 38.81 187 ALA A C 1
ATOM 1446 O O . ALA A 1 187 ? 15.899 0.985 -12.702 1.00 38.81 187 ALA A O 1
ATOM 1447 N N . GLU A 1 188 ? 15.902 0.022 -10.676 1.00 37.38 188 GLU A N 1
ATOM 1448 C CA . GLU A 1 188 ? 17.088 -0.779 -10.940 1.00 37.38 188 GLU A CA 1
ATOM 1449 C C . GLU A 1 188 ? 16.679 -2.073 -11.661 1.00 37.38 188 GLU A C 1
ATOM 1451 O O . GLU A 1 188 ? 15.664 -2.688 -11.324 1.00 37.38 188 GLU A O 1
ATOM 1456 N N . SER A 1 189 ? 17.429 -2.460 -12.696 1.00 32.78 189 SER A N 1
ATOM 1457 C CA . SER A 1 189 ? 17.260 -3.762 -13.346 1.00 32.78 189 SER A CA 1
ATOM 1458 C C . SER A 1 189 ? 17.937 -4.838 -12.500 1.00 32.78 189 SER A C 1
ATOM 1460 O O . SER A 1 189 ? 19.150 -4.769 -12.302 1.00 32.78 189 SER A O 1
ATOM 1462 N N . SER A 1 190 ? 17.195 -5.846 -12.037 1.00 36.66 190 SER A N 1
ATOM 1463 C CA . SER A 1 190 ? 17.790 -7.016 -11.386 1.00 36.66 190 SER A CA 1
ATOM 1464 C C . SER A 1 190 ? 18.492 -7.895 -12.425 1.00 36.66 190 SER A C 1
ATOM 1466 O O . SER A 1 190 ? 17.851 -8.515 -13.266 1.00 36.66 190 SER A O 1
ATOM 1468 N N . GLY A 1 191 ? 19.824 -7.957 -12.377 1.00 31.34 191 GLY A N 1
ATOM 1469 C CA . GLY A 1 191 ? 20.686 -8.576 -13.397 1.00 31.34 191 GLY A CA 1
ATOM 1470 C C . GLY A 1 191 ? 20.592 -10.099 -13.595 1.00 31.34 191 GLY A C 1
ATOM 1471 O O . GLY A 1 191 ? 21.522 -10.674 -14.151 1.00 31.34 191 GLY A O 1
ATOM 1472 N N . LEU A 1 192 ? 19.517 -10.773 -13.166 1.00 33.62 192 LEU A N 1
ATOM 1473 C CA . LEU A 1 192 ? 19.395 -12.238 -13.246 1.00 33.62 192 LEU A CA 1
ATOM 1474 C C . LEU A 1 192 ? 18.465 -12.743 -14.373 1.00 33.62 192 LEU A C 1
ATOM 1476 O O . LEU A 1 192 ? 18.526 -13.919 -14.714 1.00 33.62 192 LEU A O 1
ATOM 1480 N N . GLY A 1 193 ? 17.638 -11.881 -14.984 1.00 34.59 193 GLY A N 1
ATOM 1481 C CA . GLY A 1 193 ? 16.652 -12.271 -16.016 1.00 34.59 193 GLY A CA 1
ATOM 1482 C C . GLY A 1 193 ? 17.025 -11.964 -17.478 1.00 34.59 193 GLY A C 1
ATOM 1483 O O . GLY A 1 193 ? 16.316 -12.378 -18.397 1.00 34.59 193 GLY A O 1
ATOM 1484 N N . ASP A 1 194 ? 18.131 -11.255 -17.721 1.00 38.59 194 ASP A N 1
ATOM 1485 C CA . ASP A 1 194 ? 18.441 -10.637 -19.027 1.00 38.59 194 ASP A CA 1
ATOM 1486 C C . ASP A 1 194 ? 18.976 -11.616 -20.102 1.00 38.59 194 ASP A C 1
ATOM 1488 O O . ASP A 1 194 ? 19.115 -11.245 -21.272 1.00 38.59 194 ASP A O 1
ATOM 1492 N N . SER A 1 195 ? 19.274 -12.875 -19.757 1.00 32.38 195 SER A N 1
ATOM 1493 C CA . SER A 1 195 ? 19.922 -13.823 -20.681 1.00 32.38 195 SER A CA 1
ATOM 1494 C C . SER A 1 195 ? 18.950 -14.565 -21.608 1.00 32.38 195 SER A C 1
ATOM 1496 O O . SER A 1 195 ? 19.288 -14.806 -22.767 1.00 32.38 195 SER A O 1
ATOM 1498 N N . ILE A 1 196 ? 17.731 -14.879 -21.154 1.00 35.84 196 ILE A N 1
ATOM 1499 C CA . ILE A 1 196 ? 16.775 -15.710 -21.914 1.00 35.84 196 ILE A CA 1
ATOM 1500 C C . ILE A 1 196 ? 15.930 -14.861 -22.885 1.00 35.84 196 ILE A C 1
ATOM 1502 O O . ILE A 1 196 ? 15.656 -15.279 -24.009 1.00 35.84 196 ILE A O 1
ATOM 1506 N N . PHE A 1 197 ? 15.586 -13.620 -22.519 1.00 34.25 197 PHE A N 1
ATOM 1507 C CA . PHE A 1 197 ? 14.750 -12.731 -23.345 1.00 34.25 197 PHE A CA 1
ATOM 1508 C C . PHE A 1 197 ? 15.495 -12.006 -24.483 1.00 34.25 197 PHE A C 1
ATOM 1510 O O . PHE A 1 197 ? 14.856 -11.421 -25.364 1.00 34.25 197 PHE A O 1
ATOM 1517 N N . ARG A 1 198 ? 16.834 -12.072 -24.519 1.00 39.53 198 ARG A N 1
ATOM 1518 C CA . ARG A 1 198 ? 17.662 -11.488 -25.593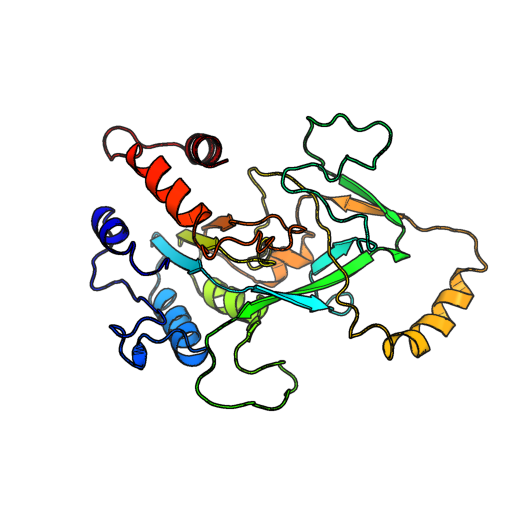 1.00 39.53 198 ARG A CA 1
ATOM 1519 C C . ARG A 1 198 ? 17.394 -12.103 -26.971 1.00 39.53 198 ARG A C 1
ATOM 1521 O O . ARG A 1 198 ? 17.492 -11.396 -27.971 1.00 39.53 198 ARG A O 1
ATOM 1528 N N . GLY A 1 199 ? 17.030 -13.387 -27.031 1.00 32.44 199 GLY A N 1
ATOM 1529 C CA . GLY A 1 199 ? 16.891 -14.120 -28.296 1.00 32.44 199 GLY A CA 1
ATOM 1530 C C . GLY A 1 199 ? 15.686 -13.702 -29.145 1.00 32.44 199 GLY A C 1
ATOM 1531 O O . GLY A 1 199 ? 15.795 -13.619 -30.363 1.00 32.44 199 GLY A O 1
ATOM 1532 N N . ILE A 1 200 ? 14.550 -13.391 -28.511 1.00 40.59 200 ILE A N 1
ATOM 1533 C CA . ILE A 1 200 ? 13.293 -13.093 -29.223 1.00 40.59 200 ILE A CA 1
ATOM 1534 C C . ILE A 1 200 ? 13.165 -11.592 -29.537 1.00 40.59 200 ILE A C 1
ATOM 1536 O O . ILE A 1 200 ? 12.674 -11.229 -30.605 1.00 40.59 200 ILE A O 1
ATOM 1540 N N . ARG A 1 201 ? 13.664 -10.704 -28.661 1.00 41.88 201 ARG A N 1
ATOM 1541 C CA . ARG A 1 201 ? 13.687 -9.248 -28.919 1.00 41.88 201 ARG A CA 1
ATOM 1542 C C . ARG A 1 201 ? 14.692 -8.847 -30.001 1.00 41.88 201 ARG A C 1
ATOM 1544 O O . ARG A 1 201 ? 14.397 -7.955 -30.790 1.00 41.88 201 ARG A O 1
ATOM 1551 N N . GLY A 1 202 ? 15.823 -9.555 -30.100 1.00 40.09 202 GLY A N 1
ATOM 1552 C CA . GLY A 1 202 ? 16.875 -9.251 -31.073 1.00 40.09 202 GLY A CA 1
ATOM 1553 C C . GLY A 1 202 ? 16.379 -9.196 -32.521 1.00 40.09 202 GLY A C 1
ATOM 1554 O O . GLY A 1 202 ? 16.751 -8.289 -33.253 1.00 40.09 202 GLY A O 1
ATOM 1555 N N . ALA A 1 203 ? 15.483 -10.097 -32.930 1.00 40.50 203 ALA A N 1
ATOM 1556 C CA . ALA A 1 203 ? 15.001 -10.138 -34.312 1.00 40.50 203 ALA A CA 1
ATOM 1557 C C . ALA A 1 203 ? 14.035 -8.987 -34.669 1.00 40.50 203 ALA A C 1
ATOM 1559 O O . ALA A 1 203 ? 14.054 -8.501 -35.799 1.00 40.50 203 ALA A O 1
ATOM 1560 N N . LEU A 1 204 ? 13.209 -8.529 -33.720 1.00 38.62 204 LEU A N 1
ATOM 1561 C CA . LEU A 1 204 ? 12.215 -7.473 -33.961 1.00 38.62 204 LEU A CA 1
ATOM 1562 C C . LEU A 1 204 ? 12.811 -6.062 -33.801 1.00 38.62 204 LEU A C 1
ATOM 1564 O O . LEU A 1 204 ? 12.409 -5.140 -34.512 1.00 38.62 204 LEU A O 1
ATOM 1568 N N . ASP A 1 205 ? 13.797 -5.902 -32.915 1.00 43.34 205 ASP A N 1
ATOM 1569 C CA . ASP A 1 205 ? 14.503 -4.633 -32.699 1.00 43.34 205 ASP A CA 1
ATOM 1570 C C . ASP A 1 205 ? 15.487 -4.31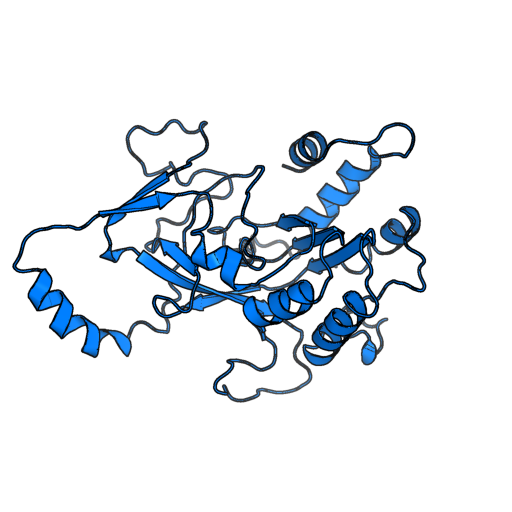2 -33.840 1.00 43.34 205 ASP A C 1
ATOM 1572 O O . ASP A 1 205 ? 15.628 -3.145 -34.210 1.00 43.34 205 ASP A O 1
ATOM 1576 N N . ILE A 1 206 ? 16.094 -5.326 -34.479 1.00 46.47 206 ILE A N 1
ATOM 1577 C CA . ILE A 1 206 ? 16.931 -5.142 -35.684 1.00 46.47 206 ILE A CA 1
ATOM 1578 C C . ILE A 1 206 ? 16.120 -4.526 -36.835 1.00 46.47 206 ILE A C 1
ATOM 1580 O O . ILE A 1 206 ? 16.630 -3.669 -37.554 1.00 46.47 206 ILE A O 1
ATOM 1584 N N . LEU A 1 207 ? 14.845 -4.903 -36.968 1.00 39.38 207 LEU A N 1
ATOM 1585 C CA . LEU A 1 207 ? 13.943 -4.401 -38.010 1.00 39.38 207 LEU A CA 1
ATOM 1586 C C . LEU A 1 207 ? 13.480 -2.953 -37.768 1.00 39.38 207 LEU A C 1
ATOM 1588 O O . LEU A 1 207 ? 13.188 -2.237 -38.722 1.00 39.38 207 LEU A O 1
ATOM 1592 N N . LYS A 1 208 ? 13.443 -2.497 -36.508 1.00 43.12 208 LYS A N 1
ATOM 1593 C CA . LYS A 1 208 ? 13.116 -1.102 -36.153 1.00 43.12 208 LYS A CA 1
ATOM 1594 C C . LYS A 1 208 ? 14.335 -0.181 -36.167 1.00 43.12 208 LYS A C 1
ATOM 1596 O O . LYS A 1 208 ? 14.211 0.988 -36.523 1.00 43.12 208 LYS A O 1
ATOM 1601 N N . GLY A 1 209 ? 15.519 -0.709 -35.848 1.00 39.50 209 GLY A N 1
ATOM 1602 C CA . GLY A 1 209 ? 16.780 0.040 -35.866 1.00 39.50 209 GLY A CA 1
ATOM 1603 C C . GLY A 1 209 ? 17.175 0.576 -37.246 1.00 39.50 209 GLY A C 1
ATOM 1604 O O . GLY A 1 209 ? 17.949 1.524 -37.334 1.00 39.50 209 GLY A O 1
ATOM 1605 N N . THR A 1 210 ? 16.614 0.029 -38.329 1.00 44.31 210 THR A N 1
ATOM 1606 C CA . THR A 1 210 ? 16.872 0.496 -39.701 1.00 44.31 210 THR A CA 1
ATOM 1607 C C . THR A 1 210 ? 16.084 1.762 -40.083 1.00 44.31 210 THR A C 1
ATOM 1609 O O . THR A 1 210 ? 16.351 2.331 -41.137 1.00 44.31 210 THR A O 1
ATOM 1612 N N . LEU A 1 211 ? 15.143 2.240 -39.251 1.00 41.84 211 LEU A N 1
ATOM 1613 C CA . LEU A 1 211 ? 14.247 3.367 -39.580 1.00 41.84 211 LEU A CA 1
ATOM 1614 C C . LEU A 1 211 ? 14.431 4.643 -38.737 1.00 41.84 211 LEU A C 1
ATOM 1616 O O . LEU A 1 211 ? 13.659 5.582 -38.898 1.00 41.84 211 LEU A O 1
ATOM 1620 N N . GLY A 1 212 ? 15.477 4.735 -37.908 1.00 41.09 212 GLY A N 1
ATOM 1621 C CA . GLY A 1 212 ? 15.986 6.036 -37.443 1.00 41.09 212 GLY A CA 1
ATOM 1622 C C . GLY A 1 212 ? 15.001 6.932 -36.678 1.00 41.09 212 GLY A C 1
ATOM 1623 O O . GLY A 1 212 ? 15.088 8.153 -36.784 1.00 41.09 212 GLY A O 1
ATOM 1624 N N . LEU A 1 213 ? 14.093 6.356 -35.891 1.00 46.38 213 LEU A N 1
ATOM 1625 C CA . LEU A 1 213 ? 13.317 7.087 -34.891 1.00 46.38 213 LEU A CA 1
ATOM 1626 C C . LEU A 1 213 ? 13.673 6.515 -33.519 1.00 46.38 213 LEU A C 1
ATOM 1628 O O . LEU A 1 213 ? 13.233 5.428 -33.149 1.00 46.38 213 LEU A O 1
ATOM 1632 N N . ASP A 1 214 ? 14.513 7.231 -32.770 1.00 59.44 214 ASP A N 1
ATOM 1633 C CA . ASP A 1 214 ? 14.657 7.010 -31.330 1.00 59.44 214 ASP A CA 1
ATOM 1634 C C . ASP A 1 214 ? 13.343 7.448 -30.669 1.00 59.44 214 ASP A C 1
ATOM 1636 O O . ASP A 1 214 ? 13.236 8.565 -30.157 1.00 59.44 214 ASP A O 1
ATOM 1640 N N . ASP A 1 215 ? 12.318 6.595 -30.735 1.00 78.44 215 ASP A N 1
ATOM 1641 C CA . ASP A 1 215 ? 11.030 6.858 -30.104 1.00 78.44 215 ASP A CA 1
ATOM 1642 C C . ASP A 1 215 ? 11.270 7.160 -28.623 1.00 78.44 215 ASP A C 1
ATOM 1644 O O . ASP A 1 215 ? 11.892 6.382 -27.884 1.00 78.44 215 ASP A O 1
ATOM 1648 N N . LYS A 1 216 ? 10.797 8.329 -28.192 1.00 80.88 216 LYS A N 1
ATOM 1649 C CA . LYS A 1 216 ? 10.841 8.752 -26.797 1.00 80.88 216 LYS A CA 1
ATOM 1650 C C . LYS A 1 216 ? 9.441 8.720 -26.214 1.00 80.88 216 LYS A C 1
ATOM 1652 O O . LYS A 1 216 ? 8.475 9.081 -26.879 1.00 80.88 216 LYS A O 1
ATOM 1657 N N . ILE A 1 217 ? 9.346 8.323 -24.955 1.00 82.69 217 ILE A N 1
ATOM 1658 C CA . ILE A 1 217 ? 8.109 8.337 -24.183 1.00 82.69 217 ILE A CA 1
ATOM 1659 C C . ILE A 1 217 ? 8.214 9.392 -23.086 1.00 82.69 217 ILE A C 1
ATOM 1661 O O . ILE A 1 217 ? 9.234 9.494 -22.403 1.00 82.69 217 ILE A O 1
ATOM 1665 N N . ASP A 1 218 ? 7.161 10.193 -22.943 1.00 82.19 218 ASP A N 1
ATOM 1666 C CA . ASP A 1 218 ? 7.000 11.093 -21.807 1.00 82.19 218 ASP A CA 1
ATOM 1667 C C . ASP A 1 218 ? 6.380 10.317 -20.647 1.00 82.19 218 ASP A C 1
ATOM 1669 O O . ASP A 1 218 ? 5.186 10.013 -20.634 1.00 82.19 218 ASP A O 1
ATOM 1673 N N . MET A 1 219 ? 7.215 9.938 -19.689 1.00 79.12 219 MET A N 1
ATOM 1674 C CA . MET A 1 219 ? 6.751 9.348 -18.446 1.00 79.12 219 MET A CA 1
ATOM 1675 C C . MET A 1 219 ? 6.348 10.482 -17.494 1.00 79.12 219 MET A C 1
ATOM 1677 O O . MET A 1 219 ? 7.043 11.491 -17.388 1.00 79.12 219 MET A O 1
ATOM 1681 N N . LYS A 1 220 ? 5.244 10.311 -16.769 1.00 78.38 220 LYS A N 1
ATOM 1682 C CA . LYS A 1 220 ? 4.756 11.283 -15.777 1.00 78.38 220 LYS A CA 1
ATOM 1683 C C . LYS A 1 220 ? 4.992 10.790 -14.354 1.00 78.38 220 LYS A C 1
ATOM 1685 O O . LYS A 1 220 ? 5.430 9.659 -14.145 1.00 78.38 220 LYS A O 1
ATOM 1690 N N . GLU A 1 221 ? 4.710 11.624 -13.364 1.00 74.75 221 GLU A N 1
ATOM 1691 C CA . GLU A 1 221 ? 4.712 11.220 -11.959 1.00 74.75 221 GLU A CA 1
ATOM 1692 C C . GLU A 1 221 ? 3.419 10.462 -11.596 1.00 74.75 221 GLU A C 1
ATOM 1694 O O . GLU A 1 221 ? 3.492 9.369 -11.031 1.00 74.75 221 GLU A O 1
ATOM 1699 N N . GLU A 1 222 ? 2.249 10.906 -12.071 1.00 78.31 222 GLU A N 1
ATOM 1700 C CA . GLU A 1 222 ? 0.901 10.354 -11.787 1.00 78.31 222 GLU A CA 1
ATOM 1701 C C . GLU A 1 222 ? 0.589 9.044 -12.514 1.00 78.31 222 GLU A C 1
ATOM 1703 O O . GLU A 1 222 ? 0.494 9.049 -13.748 1.00 78.31 222 GLU A O 1
ATOM 1708 N N . LEU A 1 223 ? 0.509 7.925 -11.782 1.00 80.12 223 LEU A N 1
ATOM 1709 C CA . LEU A 1 223 ? 0.479 6.562 -12.340 1.00 80.12 223 LEU A CA 1
ATOM 1710 C C . LEU A 1 223 ? -0.424 6.436 -13.584 1.00 80.12 223 LEU A C 1
ATOM 1712 O O . LEU A 1 223 ? -1.508 7.028 -13.595 1.00 80.12 223 LEU A O 1
ATOM 1716 N N . PRO A 1 224 ? -0.024 5.663 -14.619 1.00 83.38 224 PRO A N 1
ATOM 1717 C CA . PRO A 1 224 ? -0.889 5.427 -15.768 1.00 83.38 224 PRO A CA 1
ATOM 1718 C C . PRO A 1 224 ? -2.230 4.873 -15.291 1.00 83.38 224 PRO A C 1
ATOM 1720 O O . PRO A 1 224 ? -2.270 4.067 -14.361 1.00 83.38 224 PRO A O 1
ATOM 1723 N N . GLU A 1 225 ? -3.316 5.303 -15.929 1.00 83.94 225 GLU A N 1
ATOM 1724 C CA . GLU A 1 225 ? -4.683 4.952 -15.529 1.00 83.94 225 GLU A CA 1
ATOM 1725 C C . GLU A 1 225 ? -4.888 3.443 -15.383 1.00 83.94 225 GLU A C 1
ATOM 1727 O O . GLU A 1 225 ? -5.455 2.975 -14.396 1.00 83.94 225 GLU A O 1
ATOM 1732 N N . GLU A 1 226 ? -4.312 2.683 -16.308 1.00 84.38 226 GLU A N 1
ATOM 1733 C CA . GLU A 1 226 ? -4.341 1.224 -16.303 1.00 84.38 226 GLU A CA 1
ATOM 1734 C C . GLU A 1 226 ? -3.676 0.604 -15.064 1.00 84.38 226 GLU A C 1
ATOM 1736 O O . GLU A 1 226 ? -4.112 -0.445 -14.601 1.00 84.38 226 GLU A O 1
ATOM 1741 N N . GLU A 1 227 ? -2.647 1.226 -14.479 1.00 85.00 227 GLU A N 1
ATOM 1742 C CA . GLU A 1 227 ? -1.920 0.640 -13.346 1.00 85.00 227 GLU A CA 1
ATOM 1743 C C . GLU A 1 227 ? -2.654 0.763 -12.013 1.00 85.00 227 GLU A C 1
ATOM 1745 O O . GLU A 1 227 ? -2.635 -0.179 -11.216 1.00 85.00 227 GLU A O 1
ATOM 1750 N N . TRP A 1 228 ? -3.262 1.922 -11.744 1.00 82.06 228 TRP A N 1
ATOM 1751 C CA . TRP A 1 228 ? -3.968 2.150 -10.481 1.00 82.06 228 TRP A CA 1
ATOM 1752 C C . TRP A 1 228 ? -5.415 1.662 -10.537 1.00 82.06 228 TRP A C 1
ATOM 1754 O O . TRP A 1 228 ? -5.955 1.237 -9.518 1.00 82.06 228 TRP A O 1
ATOM 1764 N N . LYS A 1 229 ? -6.041 1.618 -11.722 1.00 86.56 229 LYS A N 1
ATOM 1765 C CA . LYS A 1 229 ? -7.354 0.972 -11.881 1.00 86.56 229 LYS A CA 1
ATOM 1766 C C . LYS A 1 229 ? -7.291 -0.548 -11.817 1.00 86.56 229 LYS A C 1
ATOM 1768 O O . LYS A 1 229 ? -8.288 -1.165 -11.440 1.00 86.56 229 LYS A O 1
ATOM 1773 N N . ARG A 1 230 ? -6.149 -1.154 -12.163 1.00 87.19 230 ARG A N 1
ATOM 1774 C CA . ARG A 1 230 ? -5.958 -2.615 -12.155 1.00 87.19 230 ARG A CA 1
ATOM 1775 C C . ARG A 1 230 ? -6.362 -3.255 -10.832 1.00 87.19 230 ARG A C 1
ATOM 1777 O O . ARG A 1 230 ? -6.952 -4.334 -10.833 1.00 87.19 230 ARG A O 1
ATOM 1784 N N . ASP A 1 231 ? -6.079 -2.570 -9.734 1.00 88.50 231 ASP A N 1
ATOM 1785 C CA . ASP A 1 231 ? -6.238 -3.114 -8.392 1.00 88.50 231 ASP A CA 1
ATOM 1786 C C . ASP A 1 231 ? -7.679 -3.025 -7.880 1.00 88.50 231 ASP A C 1
ATOM 1788 O O . ASP A 1 231 ? -8.029 -3.711 -6.926 1.00 88.50 231 ASP A O 1
ATOM 1792 N N . LYS A 1 232 ? -8.539 -2.233 -8.540 1.00 92.44 232 LYS A N 1
ATOM 1793 C CA . LYS A 1 232 ? -9.975 -2.096 -8.234 1.00 92.44 232 LYS A CA 1
ATOM 1794 C C . LYS A 1 232 ? -10.273 -1.716 -6.778 1.00 92.44 232 LYS A C 1
ATOM 1796 O O . LYS A 1 232 ? -11.358 -2.010 -6.282 1.00 92.44 232 LYS A O 1
ATOM 1801 N N . ILE A 1 233 ? -9.337 -1.060 -6.094 1.00 92.75 233 ILE A N 1
ATOM 1802 C CA . ILE A 1 233 ? -9.548 -0.608 -4.719 1.00 92.75 233 ILE A CA 1
ATOM 1803 C C . ILE A 1 233 ? -10.558 0.543 -4.709 1.00 92.75 233 ILE A C 1
ATOM 1805 O O . ILE A 1 233 ? -10.427 1.500 -5.469 1.00 92.75 233 ILE A O 1
ATOM 1809 N N . GLN A 1 234 ? -11.576 0.426 -3.853 1.00 93.75 234 GLN A N 1
ATOM 1810 C CA . GLN A 1 234 ? -12.668 1.400 -3.732 1.00 93.75 234 GLN A CA 1
ATOM 1811 C C . GLN A 1 234 ? -12.619 2.209 -2.427 1.00 93.75 234 GLN A C 1
ATOM 1813 O O . GLN A 1 234 ? -13.343 3.195 -2.289 1.00 93.75 234 GLN A O 1
ATOM 1818 N N . ALA A 1 235 ? -11.790 1.787 -1.469 1.00 95.00 235 ALA A N 1
ATOM 1819 C CA . ALA A 1 235 ? -11.580 2.493 -0.213 1.00 95.00 235 ALA A CA 1
ATOM 1820 C C . ALA A 1 235 ? -10.769 3.783 -0.417 1.00 95.00 235 ALA A C 1
ATOM 1822 O O . ALA A 1 235 ? -9.910 3.869 -1.297 1.00 95.00 235 ALA A O 1
ATOM 1823 N N . ASN A 1 236 ? -10.991 4.767 0.454 1.00 95.19 236 ASN A N 1
ATOM 1824 C CA . ASN A 1 236 ? -10.160 5.962 0.539 1.00 95.19 236 ASN A CA 1
ATOM 1825 C C . ASN A 1 236 ? -8.810 5.579 1.154 1.00 95.19 236 ASN A C 1
ATOM 1827 O O . ASN A 1 236 ? -8.747 5.250 2.340 1.00 95.19 236 ASN A O 1
ATOM 1831 N N . MET A 1 237 ? -7.738 5.606 0.361 1.00 92.62 237 MET A N 1
ATOM 1832 C CA . MET A 1 237 ? -6.413 5.179 0.813 1.00 92.62 237 MET A CA 1
ATOM 1833 C C . MET A 1 237 ? -5.479 6.350 1.109 1.00 92.62 237 MET A C 1
ATOM 1835 O O . MET A 1 237 ? -5.231 7.190 0.242 1.00 92.62 237 MET A O 1
ATOM 1839 N N . LEU A 1 238 ? -4.877 6.338 2.298 1.00 91.25 238 LEU A N 1
ATOM 1840 C CA . LEU A 1 238 ? -3.726 7.171 2.644 1.00 91.25 238 LEU A CA 1
ATOM 1841 C C . LEU A 1 238 ? -2.531 6.270 2.949 1.00 91.25 238 LEU A C 1
ATOM 1843 O O . LEU A 1 238 ? -2.578 5.456 3.866 1.00 91.25 238 LEU A O 1
ATOM 1847 N N . THR A 1 239 ? -1.445 6.424 2.200 1.00 89.06 239 THR A N 1
ATOM 1848 C CA . THR A 1 239 ? -0.276 5.549 2.326 1.00 89.06 239 THR A CA 1
ATOM 1849 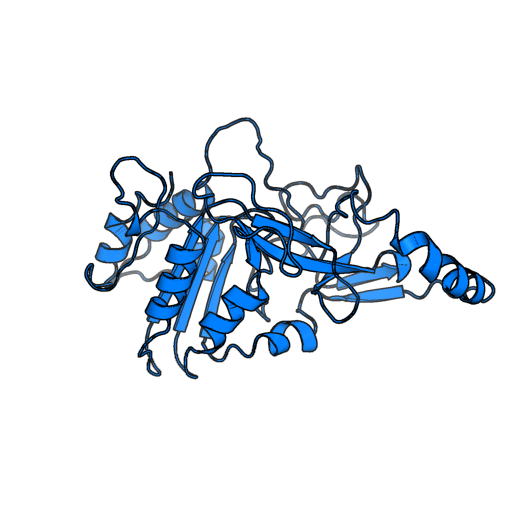C C . THR A 1 239 ? 0.975 6.352 2.628 1.00 89.06 239 THR A C 1
ATOM 1851 O O . THR A 1 239 ? 1.279 7.328 1.942 1.00 89.06 239 THR A O 1
ATOM 1854 N N . TRP A 1 240 ? 1.723 5.893 3.625 1.00 85.69 240 TRP A N 1
ATOM 1855 C CA . TRP A 1 240 ? 3.053 6.375 3.951 1.00 85.69 240 TRP A CA 1
ATOM 1856 C C . TRP A 1 240 ? 4.082 5.303 3.599 1.00 85.69 240 TRP A C 1
ATOM 1858 O O . TRP A 1 240 ? 3.946 4.153 4.016 1.00 85.69 240 TRP A O 1
ATOM 1868 N N . GLY A 1 241 ? 5.103 5.674 2.829 1.00 81.12 241 GLY A N 1
ATOM 1869 C CA . GLY A 1 241 ? 6.211 4.793 2.463 1.00 81.12 241 GLY A CA 1
ATOM 1870 C C . GLY A 1 241 ? 7.530 5.327 3.011 1.00 81.12 241 GLY A C 1
ATOM 1871 O O . GLY A 1 241 ? 7.827 6.508 2.832 1.00 81.12 241 GLY A O 1
ATOM 1872 N N . ALA A 1 242 ? 8.323 4.468 3.653 1.00 69.69 242 ALA A N 1
ATOM 1873 C CA . ALA A 1 242 ? 9.604 4.854 4.256 1.00 69.69 242 ALA A CA 1
ATOM 1874 C C . ALA A 1 242 ? 10.728 5.103 3.240 1.00 69.69 242 ALA A C 1
ATOM 1876 O O . ALA A 1 242 ? 11.686 5.817 3.531 1.00 69.69 242 ALA A O 1
ATOM 1877 N N . CYS A 1 243 ? 10.639 4.504 2.050 1.00 64.25 243 CYS A N 1
ATOM 1878 C CA . CYS A 1 243 ? 11.657 4.600 1.007 1.00 64.25 243 CYS A CA 1
ATOM 1879 C C . CYS A 1 243 ? 11.069 5.118 -0.308 1.00 64.25 243 CYS A C 1
ATOM 1881 O O . CYS A 1 243 ? 9.902 4.895 -0.630 1.00 64.25 243 CYS A O 1
ATOM 1883 N N . HIS A 1 244 ? 11.904 5.800 -1.095 1.00 60.28 244 HIS A N 1
ATOM 1884 C CA . HIS A 1 244 ? 11.545 6.247 -2.438 1.00 60.28 244 HIS A CA 1
ATOM 1885 C C . HIS A 1 244 ? 11.506 5.082 -3.454 1.00 60.28 244 HIS A C 1
ATOM 1887 O O . HIS A 1 244 ? 12.198 4.082 -3.291 1.00 60.28 244 HIS A O 1
ATOM 1893 N N . GLN A 1 245 ? 10.777 5.252 -4.568 1.00 53.53 245 GLN A N 1
ATOM 1894 C CA . GLN A 1 245 ? 10.592 4.271 -5.659 1.00 53.53 245 GLN A CA 1
ATOM 1895 C C . GLN A 1 245 ? 11.892 3.775 -6.316 1.00 53.53 245 GLN A C 1
ATOM 1897 O O . GLN A 1 245 ? 11.905 2.699 -6.906 1.00 53.53 245 GLN A O 1
ATOM 1902 N N . ARG A 1 246 ? 12.975 4.554 -6.212 1.00 50.06 246 ARG A N 1
ATOM 1903 C CA . ARG A 1 246 ? 14.318 4.235 -6.735 1.00 50.06 246 ARG A CA 1
ATOM 1904 C C . ARG A 1 246 ? 15.379 4.033 -5.653 1.00 50.06 246 ARG A C 1
ATOM 1906 O O . ARG A 1 246 ? 16.558 3.916 -5.975 1.00 50.06 246 ARG A O 1
ATOM 1913 N N . GLN A 1 247 ? 14.990 4.118 -4.387 1.00 47.44 247 GLN A N 1
ATOM 1914 C CA . GLN A 1 247 ? 15.922 3.953 -3.290 1.00 47.44 247 GLN A CA 1
ATOM 1915 C C . GLN A 1 247 ? 15.943 2.470 -2.935 1.00 47.44 247 GLN A C 1
ATOM 1917 O O . GLN A 1 247 ? 14.991 1.952 -2.350 1.00 47.44 247 GLN A O 1
ATOM 1922 N N . ASP A 1 248 ? 17.046 1.802 -3.275 1.00 42.12 248 ASP A N 1
ATOM 1923 C CA . ASP A 1 248 ? 17.464 0.651 -2.484 1.00 42.12 248 ASP A CA 1
ATOM 1924 C C . ASP A 1 248 ? 17.505 1.130 -1.039 1.00 42.12 248 ASP A C 1
ATOM 1926 O O . ASP A 1 248 ? 18.076 2.191 -0.753 1.00 42.12 248 ASP A O 1
ATOM 1930 N N . SER A 1 249 ? 16.905 0.381 -0.119 1.00 39.53 249 SER A N 1
ATOM 1931 C CA . SER A 1 249 ? 17.235 0.588 1.281 1.00 39.53 249 SER A CA 1
ATOM 1932 C C . SER A 1 249 ? 18.736 0.416 1.396 1.00 39.53 249 SER A C 1
ATOM 1934 O O . SER A 1 249 ? 19.268 -0.692 1.287 1.00 39.53 249 SER A O 1
ATOM 1936 N N . VAL A 1 250 ? 19.444 1.523 1.552 1.00 34.66 250 VAL A N 1
ATOM 1937 C CA . VAL A 1 250 ? 20.843 1.451 1.892 1.00 34.66 250 VAL A CA 1
ATOM 1938 C C . VAL A 1 250 ? 20.851 0.820 3.277 1.00 34.66 250 VAL A C 1
ATOM 1940 O O . VAL A 1 250 ? 20.501 1.473 4.258 1.00 34.66 250 VAL A O 1
ATOM 1943 N N . ASN A 1 251 ? 21.229 -0.458 3.341 1.00 35.88 251 ASN A N 1
ATOM 1944 C CA . ASN A 1 251 ? 21.788 -1.067 4.539 1.00 35.88 251 ASN A CA 1
ATOM 1945 C C . ASN A 1 251 ? 23.101 -0.326 4.817 1.00 35.88 251 ASN A C 1
ATOM 1947 O O . ASN A 1 251 ? 24.188 -0.817 4.517 1.00 35.88 251 ASN A O 1
ATOM 1951 N N . TYR A 1 252 ? 23.015 0.911 5.303 1.00 31.61 252 TYR A N 1
ATOM 1952 C CA . TYR A 1 252 ? 24.183 1.672 5.708 1.00 31.61 252 TYR A CA 1
ATOM 1953 C C . TYR A 1 252 ? 24.569 1.187 7.098 1.00 31.61 252 TYR A C 1
ATOM 1955 O O . TYR A 1 252 ? 24.214 1.838 8.065 1.00 31.61 252 TYR A O 1
ATOM 1963 N N . TYR A 1 253 ? 25.211 0.018 7.185 1.00 33.25 253 TYR A N 1
ATOM 1964 C CA . TYR A 1 253 ? 25.988 -0.492 8.329 1.00 33.25 253 TYR A CA 1
ATOM 1965 C C . TYR A 1 253 ? 25.452 -0.273 9.767 1.00 33.25 253 TYR A C 1
ATOM 1967 O O . TYR A 1 253 ? 26.214 -0.420 10.717 1.00 33.25 253 TYR A O 1
ATOM 1975 N N . ASP A 1 254 ? 24.165 0.011 9.962 1.00 38.19 254 ASP A N 1
ATOM 1976 C CA . ASP A 1 254 ? 23.541 0.169 11.270 1.00 38.19 254 ASP A CA 1
ATOM 1977 C C . ASP A 1 254 ? 22.210 -0.588 11.267 1.00 38.19 254 ASP A C 1
ATOM 1979 O O . ASP A 1 254 ? 21.347 -0.403 10.409 1.00 38.19 254 ASP A O 1
ATOM 1983 N N . LEU A 1 255 ? 22.095 -1.523 12.200 1.00 39.69 255 LEU A N 1
ATOM 1984 C CA . LEU A 1 255 ? 21.180 -2.667 12.227 1.00 39.69 255 LEU A CA 1
ATOM 1985 C C . LEU A 1 255 ? 19.723 -2.290 12.578 1.00 39.69 255 LEU A C 1
ATOM 1987 O O . LEU A 1 255 ? 19.081 -2.974 13.374 1.00 39.69 255 LEU A O 1
ATOM 1991 N N . ARG A 1 256 ? 19.190 -1.179 12.055 1.00 42.94 256 ARG A N 1
ATOM 1992 C CA . ARG A 1 256 ? 17.899 -0.622 12.499 1.00 42.94 256 ARG A CA 1
ATOM 1993 C C . ARG A 1 256 ? 16.937 -0.340 11.341 1.00 42.94 256 ARG A C 1
ATOM 1995 O O . ARG A 1 256 ? 16.870 0.777 10.837 1.00 42.94 256 ARG A O 1
ATOM 2002 N N . THR A 1 257 ? 16.150 -1.349 10.958 1.00 50.34 257 THR A N 1
ATOM 2003 C CA . THR A 1 257 ? 14.833 -1.135 10.325 1.00 50.34 257 THR A CA 1
ATOM 2004 C C . THR A 1 257 ? 13.931 -0.362 11.304 1.00 50.34 257 THR A C 1
ATOM 2006 O O . THR A 1 257 ? 14.108 -0.521 12.514 1.00 50.34 257 THR A O 1
ATOM 2009 N N . GLY A 1 258 ? 13.019 0.488 10.811 1.00 59.19 258 GLY A N 1
ATOM 2010 C CA . GLY A 1 258 ? 12.052 1.199 11.667 1.00 59.19 258 GLY A CA 1
ATOM 2011 C C . GLY A 1 258 ? 12.294 2.689 11.908 1.00 59.19 258 GLY A C 1
ATOM 2012 O O . GLY A 1 258 ? 11.586 3.324 12.689 1.00 59.19 258 GLY A O 1
ATOM 2013 N N . LEU A 1 259 ? 13.298 3.299 11.263 1.00 68.38 259 LEU A N 1
ATOM 2014 C CA . LEU A 1 259 ? 13.582 4.728 11.454 1.00 68.38 259 LEU A CA 1
ATOM 2015 C C . LEU A 1 259 ? 12.394 5.611 11.048 1.00 68.38 259 LEU A C 1
ATOM 2017 O O . LEU A 1 259 ? 12.089 6.570 11.755 1.00 68.38 259 LEU A O 1
ATOM 2021 N N . PHE A 1 260 ? 11.726 5.286 9.938 1.00 73.81 260 PHE A N 1
ATOM 2022 C CA . PHE A 1 260 ? 10.536 6.011 9.499 1.00 73.81 260 PHE A CA 1
ATOM 2023 C C . PHE A 1 260 ? 9.410 5.869 10.523 1.00 73.81 260 PHE A C 1
ATOM 2025 O O . PHE A 1 260 ? 8.876 6.881 10.977 1.00 73.81 260 PHE A O 1
ATOM 2032 N N . THR A 1 261 ? 9.107 4.633 10.931 1.00 72.50 261 THR A N 1
ATOM 2033 C CA . THR A 1 261 ? 8.088 4.346 11.950 1.00 72.50 261 THR A CA 1
ATOM 2034 C C . THR A 1 261 ? 8.362 5.138 13.235 1.00 72.50 261 THR A C 1
ATOM 2036 O O . THR A 1 261 ? 7.482 5.847 13.723 1.00 72.50 261 THR A O 1
ATOM 2039 N N . ARG A 1 262 ? 9.609 5.138 13.724 1.00 72.44 262 ARG A N 1
ATOM 2040 C CA . ARG A 1 262 ? 10.019 5.896 14.916 1.00 72.44 262 ARG A CA 1
ATOM 2041 C C . ARG A 1 262 ? 9.831 7.406 14.765 1.00 72.44 262 ARG A C 1
ATOM 2043 O O . ARG A 1 262 ? 9.209 8.027 15.623 1.00 72.44 262 ARG A O 1
ATOM 2050 N N . VAL A 1 263 ? 10.355 8.005 13.694 1.00 76.81 263 VAL A N 1
ATOM 2051 C CA . VAL A 1 263 ? 10.267 9.462 13.472 1.00 76.81 263 VAL A CA 1
ATOM 2052 C C . VAL A 1 263 ? 8.812 9.897 13.304 1.00 76.81 263 VAL A C 1
ATOM 2054 O O . VAL A 1 263 ? 8.408 10.934 13.828 1.00 76.81 263 VAL A O 1
ATOM 2057 N N . TRP A 1 264 ? 7.996 9.087 12.630 1.00 78.81 264 TRP A N 1
ATOM 2058 C CA . TRP A 1 264 ? 6.569 9.350 12.496 1.00 78.81 264 TRP A CA 1
ATOM 2059 C C . TRP A 1 264 ? 5.843 9.312 13.845 1.00 78.81 264 TRP A C 1
ATOM 2061 O O . TRP A 1 264 ? 5.075 10.224 14.152 1.00 78.81 264 TRP A O 1
ATOM 2071 N N . LEU A 1 265 ? 6.135 8.319 14.690 1.00 76.38 265 LEU A N 1
ATOM 2072 C CA . LEU A 1 265 ? 5.589 8.239 16.048 1.00 76.38 265 LEU A CA 1
ATOM 2073 C C . LEU A 1 265 ? 6.029 9.411 16.934 1.00 76.38 265 LEU A C 1
ATOM 2075 O O . LEU A 1 265 ? 5.241 9.873 17.758 1.00 76.38 265 LEU A O 1
ATOM 2079 N N . GLU A 1 266 ? 7.261 9.900 16.783 1.00 79.31 266 GLU A N 1
ATOM 2080 C CA . GLU A 1 266 ? 7.752 11.101 17.470 1.00 79.31 266 GLU A CA 1
ATOM 2081 C C . GLU A 1 266 ? 7.009 12.360 16.991 1.00 79.31 266 GLU A C 1
ATOM 2083 O O . GLU A 1 266 ? 6.528 13.140 17.814 1.00 79.31 266 GLU A O 1
ATOM 2088 N N . ALA A 1 267 ? 6.841 12.537 15.677 1.00 80.50 267 ALA A N 1
ATOM 2089 C CA . ALA A 1 267 ? 6.114 13.671 15.103 1.00 80.50 267 ALA A CA 1
ATOM 2090 C C . ALA A 1 267 ? 4.639 13.690 15.531 1.00 80.50 267 ALA A C 1
ATOM 2092 O O . ALA A 1 267 ? 4.093 14.746 15.855 1.00 80.50 267 ALA A O 1
ATOM 2093 N N . LEU A 1 268 ? 4.025 12.512 15.616 1.00 77.50 268 LEU A N 1
ATOM 2094 C CA . LEU A 1 268 ? 2.668 12.335 16.105 1.00 77.50 268 LEU A CA 1
ATOM 2095 C C . LEU A 1 268 ? 2.460 12.722 17.566 1.00 77.50 268 LEU A C 1
ATOM 2097 O O . LEU A 1 268 ? 1.317 12.938 17.939 1.00 77.50 268 LEU A O 1
ATOM 2101 N N . GLN A 1 269 ? 3.488 12.809 18.412 1.00 75.69 269 GLN A N 1
ATOM 2102 C CA . GLN A 1 269 ? 3.284 13.241 19.805 1.00 75.69 269 GLN A CA 1
ATOM 2103 C C . GLN A 1 269 ? 2.712 14.663 19.896 1.00 75.69 269 GLN A C 1
ATOM 2105 O O . GLN A 1 269 ? 2.154 15.036 20.921 1.00 75.69 269 GLN A O 1
ATOM 2110 N N . LYS A 1 270 ? 2.841 15.443 18.816 1.00 73.06 270 LYS A N 1
ATOM 2111 C CA . LYS A 1 270 ? 2.269 16.785 18.668 1.00 73.06 270 LYS A CA 1
ATOM 2112 C C . LYS A 1 270 ? 0.797 16.769 18.228 1.00 73.06 270 LYS A C 1
ATOM 2114 O O . LYS A 1 270 ? 0.148 17.805 18.289 1.00 73.06 270 LYS A O 1
ATOM 2119 N N . ASP A 1 271 ? 0.304 15.619 17.771 1.00 75.44 271 ASP A N 1
ATOM 2120 C CA . ASP A 1 271 ? -1.064 15.394 17.305 1.00 75.44 271 ASP A CA 1
ATOM 2121 C C . ASP A 1 271 ? -1.930 14.898 18.468 1.00 75.44 271 ASP A C 1
ATOM 2123 O O . ASP A 1 271 ? -1.778 13.764 18.946 1.00 75.44 271 ASP A O 1
ATOM 2127 N N . THR A 1 272 ? -2.798 15.791 18.944 1.00 74.12 272 THR A N 1
ATOM 2128 C CA . THR A 1 272 ? -3.712 15.576 20.074 1.00 74.12 272 THR A CA 1
ATOM 2129 C C . THR A 1 272 ? -5.142 15.913 19.655 1.00 74.12 272 THR A C 1
ATOM 2131 O O . THR A 1 272 ? -5.334 16.668 18.702 1.00 74.12 272 THR A O 1
ATOM 2134 N N . ASP A 1 273 ? -6.146 15.414 20.382 1.00 72.50 273 ASP A N 1
ATOM 2135 C CA . ASP A 1 273 ? -7.558 15.726 20.098 1.00 72.50 273 ASP A CA 1
ATOM 2136 C C . ASP A 1 273 ? -7.854 17.240 20.155 1.00 72.50 273 ASP A C 1
ATOM 2138 O O . ASP A 1 273 ? -8.745 17.732 19.464 1.00 72.50 273 ASP A O 1
ATOM 2142 N N . GLU A 1 274 ? -7.083 17.994 20.946 1.00 76.12 274 GLU A N 1
ATOM 2143 C CA . GLU A 1 274 ? -7.192 19.453 21.067 1.00 76.12 274 GLU A CA 1
ATOM 2144 C C . GLU A 1 274 ? -6.454 20.194 19.940 1.00 76.12 274 GLU A C 1
ATOM 2146 O O . GLU A 1 274 ? -6.839 21.299 19.551 1.00 76.12 274 GLU A O 1
ATOM 2151 N N . THR A 1 275 ? -5.393 19.590 19.400 1.00 79.25 275 THR A N 1
ATOM 2152 C CA . THR A 1 275 ? -4.527 20.169 18.365 1.00 79.25 275 THR A CA 1
ATOM 2153 C C . THR A 1 275 ? -4.236 19.148 17.259 1.00 79.25 275 THR A C 1
ATOM 2155 O O . THR A 1 275 ? -3.118 18.623 17.188 1.00 79.25 275 THR A O 1
ATOM 2158 N N . PRO A 1 276 ? -5.220 18.850 16.390 1.00 81.38 276 PRO A N 1
ATOM 2159 C CA . PRO A 1 276 ? -5.026 17.896 15.309 1.00 81.38 276 PRO A CA 1
ATOM 2160 C C . PRO A 1 276 ? -4.047 18.447 14.267 1.00 81.38 276 PRO A C 1
ATOM 2162 O O . PRO A 1 276 ? -4.168 19.591 13.817 1.00 81.38 276 PRO A O 1
ATOM 2165 N N . VAL A 1 277 ? -3.089 17.622 13.853 1.00 82.31 277 VAL A N 1
ATOM 2166 C CA . VAL A 1 277 ? -2.056 17.980 12.873 1.00 82.31 277 VAL A CA 1
ATOM 2167 C C . VAL A 1 277 ? -2.519 17.603 11.469 1.00 82.31 277 VAL A C 1
ATOM 2169 O O . VAL A 1 277 ? -2.977 16.488 11.211 1.00 82.31 277 VAL A O 1
ATOM 2172 N N . LYS A 1 278 ? -2.371 18.517 10.505 1.00 86.44 278 LYS A N 1
ATOM 2173 C CA . LYS A 1 278 ? -2.706 18.210 9.106 1.00 86.44 278 LYS A CA 1
ATOM 2174 C C . LYS A 1 278 ? -1.679 17.254 8.506 1.00 86.44 278 LYS A C 1
ATOM 2176 O O . LYS A 1 278 ? -0.488 17.355 8.777 1.00 86.44 278 LYS A O 1
ATOM 2181 N N . VAL A 1 279 ? -2.111 16.406 7.570 1.00 84.69 279 VAL A N 1
ATOM 2182 C CA . VAL A 1 279 ? -1.231 15.442 6.872 1.00 84.69 279 VAL A CA 1
ATOM 2183 C C . VAL A 1 279 ? 0.031 16.101 6.290 1.00 84.69 279 VAL A C 1
ATOM 2185 O O . VAL A 1 279 ? 1.113 15.532 6.390 1.00 84.69 279 VAL A O 1
ATOM 2188 N N . GLY A 1 280 ? -0.082 17.310 5.725 1.00 83.62 280 GLY A N 1
ATOM 2189 C CA . GLY A 1 280 ? 1.068 18.054 5.194 1.00 83.62 280 GLY A CA 1
ATOM 2190 C C . GLY A 1 280 ? 2.065 18.509 6.268 1.00 83.62 280 GLY A C 1
ATOM 2191 O O . GLY A 1 280 ? 3.267 18.369 6.080 1.00 83.62 280 GLY A O 1
ATOM 2192 N N . GLU A 1 281 ? 1.576 18.978 7.417 1.00 84.31 281 GLU A N 1
ATOM 2193 C CA . GLU A 1 281 ? 2.406 19.401 8.557 1.00 84.31 281 GLU A CA 1
ATOM 2194 C C . GLU A 1 281 ? 3.103 18.200 9.215 1.00 84.31 281 GLU A C 1
ATOM 2196 O O . GLU A 1 281 ? 4.271 18.274 9.608 1.00 84.31 281 GLU A O 1
ATOM 2201 N N . LEU A 1 282 ? 2.400 17.063 9.282 1.00 82.69 282 LEU A N 1
ATOM 2202 C CA . LEU A 1 282 ? 2.964 15.797 9.738 1.00 82.69 282 LEU A CA 1
ATOM 2203 C C . LEU A 1 282 ? 4.050 15.308 8.775 1.00 82.69 282 LEU A C 1
ATOM 2205 O O . LEU A 1 282 ? 5.126 14.918 9.218 1.00 82.69 282 LEU A O 1
ATOM 2209 N N . PHE A 1 283 ? 3.813 15.393 7.463 1.00 82.44 283 PHE A N 1
ATOM 2210 C CA . PHE A 1 283 ? 4.819 15.071 6.450 1.00 82.44 283 PHE A CA 1
ATOM 2211 C C . PHE A 1 283 ? 6.066 15.957 6.581 1.00 82.44 283 PHE A C 1
ATOM 2213 O O . PHE A 1 283 ? 7.186 15.448 6.570 1.00 82.44 283 PHE A O 1
ATOM 2220 N N . ASP A 1 284 ? 5.887 17.267 6.764 1.00 81.50 284 ASP A N 1
ATOM 2221 C CA . ASP A 1 284 ? 6.992 18.210 6.966 1.00 81.50 284 ASP A CA 1
ATOM 2222 C C . ASP A 1 284 ? 7.789 17.944 8.247 1.00 81.50 284 ASP A C 1
ATOM 2224 O O . ASP A 1 284 ? 8.991 18.196 8.279 1.00 81.50 284 ASP A O 1
ATOM 2228 N N . SER A 1 285 ? 7.143 17.415 9.286 1.00 81.81 285 SER A N 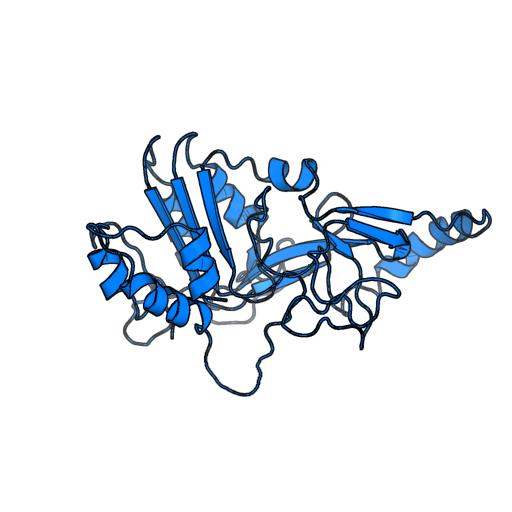1
ATOM 2229 C CA . SER A 1 285 ? 7.803 17.057 10.545 1.00 81.81 285 SER A CA 1
ATOM 2230 C C . SER A 1 285 ? 8.622 15.767 10.457 1.00 81.81 285 SER A C 1
ATOM 2232 O O . SER A 1 285 ? 9.523 15.573 11.269 1.00 81.81 285 SER A O 1
ATOM 2234 N N . VAL A 1 286 ? 8.293 14.882 9.510 1.00 76.88 286 VAL A N 1
ATOM 2235 C CA . VAL A 1 286 ? 8.912 13.553 9.365 1.00 76.88 286 VAL A CA 1
ATOM 2236 C C . VAL A 1 286 ? 10.063 13.537 8.349 1.00 76.88 286 VAL A C 1
ATOM 2238 O O . VAL A 1 286 ? 10.941 12.680 8.454 1.00 76.88 286 VAL A O 1
ATOM 2241 N N . ARG A 1 287 ? 10.061 14.447 7.365 1.00 69.38 287 ARG A N 1
ATOM 2242 C CA . ARG A 1 287 ? 11.016 14.466 6.238 1.00 69.38 287 ARG A CA 1
ATOM 2243 C C . ARG A 1 287 ? 12.419 14.993 6.546 1.00 69.38 287 ARG A C 1
ATOM 2245 O O . ARG A 1 287 ? 12.567 15.858 7.434 1.00 69.38 287 ARG A O 1
#

Nearest PDB structures (foldseek):
  7qp0-assembly2_B  TM=7.728E-01  e=1.721E-06  Nakaseomyces glabratus
  8a53-assembly1_A  TM=5.800E-01  e=1.380E-07  Arabidopsis thaliana
  4f6o-assembly1_A  TM=8.267E-01  e=9.449E-06  Saccharomyces cerevisiae S288C
  8a53-assembly3_C  TM=5.891E-01  e=2.942E-07  Arabidopsis thaliana
  8a53-assembly2_B  TM=5.793E-01  e=2.942E-07  Arabidopsis thaliana

Mean predicted aligned error: 11.57 Å